Protein AF-A0A8C4JP62-F1 (afdb_monomer_lite)

Secondary structure (DSSP, 8-state):
-HHHHHHHHHHHEEEE-SS-EE--S---STTSSTT---S--HHHHHHH-EEEEEEE-SSEEEEEEES--HHHHHHHHHHHHHTSEEEEEEEEEEEEE-SSS-HHHHHHHHHTSPEE--TTSSPPPPTT-SS--TTTEEEEEEEEE-EE-TTS-TT---HHHHEET-EEEGGG-EEE--TTHHHH-TT---EES-S--EEEE--TT-EEEEEEEEEEEETTT-GGG-SEEEEEEEEEEEEEESS--BHHHHHHHHHHS-TTTEEEEEETTEEEEEE--GGG-----GGGG-HHHHTTEEEEEEEEEEEEEEEESS---HHHHHHHHHH-HHHHSPPTT-TTSTTS---HHHHHHHHHHHHS--

Organism: Dromaius novaehollandiae (NCBI:txid8790)

Radius of gyration: 27.57 Å; chains: 1; bounding box: 60×69×71 Å

Structure (mmCIF, N/CA/C/O backbone):
data_AF-A0A8C4JP62-F1
#
_entry.id   AF-A0A8C4JP62-F1
#
loop_
_atom_site.group_PDB
_atom_site.id
_atom_site.type_symbol
_atom_site.label_atom_id
_atom_site.label_alt_id
_atom_site.label_comp_id
_atom_site.label_asym_id
_atom_site.label_entity_id
_atom_site.label_seq_id
_atom_site.pdbx_PDB_ins_code
_atom_site.Ca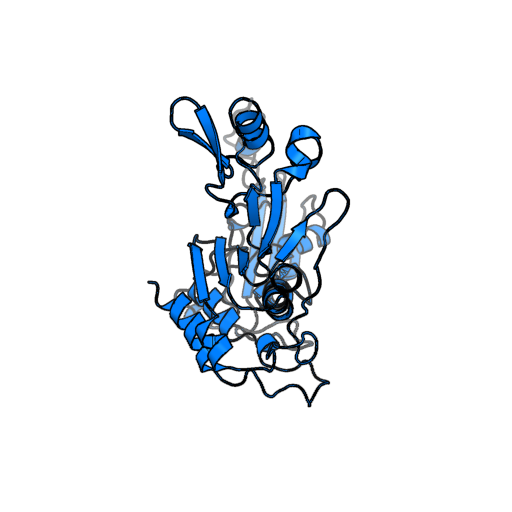rtn_x
_atom_site.Cartn_y
_atom_site.Cartn_z
_atom_site.occupancy
_atom_site.B_iso_or_equiv
_atom_site.auth_seq_id
_atom_site.auth_comp_id
_atom_site.auth_asym_id
_atom_site.auth_atom_id
_atom_site.pdbx_PDB_model_num
ATOM 1 N N . MET A 1 1 ? -21.040 -13.976 38.141 1.00 62.47 1 MET A N 1
ATOM 2 C CA . MET A 1 1 ? -21.410 -12.906 37.183 1.00 62.47 1 MET A CA 1
ATOM 3 C C . MET A 1 1 ? -20.222 -11.996 36.858 1.00 62.47 1 MET A C 1
ATOM 5 O O . MET A 1 1 ? -19.719 -12.074 35.747 1.00 62.47 1 MET A O 1
ATOM 9 N N . ALA A 1 2 ? -19.706 -11.200 37.808 1.00 73.62 2 ALA A N 1
ATOM 10 C CA . ALA A 1 2 ? -18.639 -10.222 37.535 1.00 73.62 2 ALA A CA 1
ATOM 11 C C . ALA A 1 2 ? -17.293 -10.835 37.091 1.00 73.62 2 ALA A C 1
ATOM 13 O O . ALA A 1 2 ? -16.661 -10.316 36.174 1.00 73.62 2 ALA A O 1
ATOM 14 N N . ALA A 1 3 ? -16.878 -11.958 37.692 1.00 79.88 3 ALA A N 1
ATOM 15 C CA . ALA A 1 3 ? -15.648 -12.654 37.299 1.00 79.88 3 ALA A CA 1
ATOM 16 C C . ALA A 1 3 ? -15.710 -13.163 35.847 1.00 79.88 3 ALA A C 1
ATOM 18 O O . ALA A 1 3 ? -14.789 -12.917 35.079 1.00 79.88 3 ALA A O 1
ATOM 19 N N . LYS A 1 4 ? -16.840 -13.766 35.448 1.00 82.75 4 LYS A N 1
ATOM 20 C CA . LYS A 1 4 ? -17.068 -14.258 34.080 1.00 82.75 4 LYS A CA 1
ATOM 21 C C . LYS A 1 4 ? -16.986 -13.131 33.041 1.00 82.75 4 LYS A C 1
ATOM 23 O O . LYS A 1 4 ? -16.268 -13.272 32.061 1.00 82.75 4 LYS A O 1
ATOM 28 N N . ARG A 1 5 ? -17.620 -11.982 33.314 1.00 84.69 5 ARG A N 1
ATOM 29 C CA . ARG A 1 5 ? -17.570 -10.796 32.438 1.00 84.69 5 ARG A CA 1
ATOM 30 C C . ARG A 1 5 ? -16.145 -10.259 32.254 1.00 84.69 5 ARG A C 1
ATOM 32 O O . ARG A 1 5 ? -15.783 -9.829 31.166 1.00 84.69 5 ARG A O 1
ATOM 39 N N . ARG A 1 6 ? -15.325 -10.295 33.311 1.00 87.75 6 ARG A N 1
ATOM 40 C CA . ARG A 1 6 ? -13.908 -9.907 33.233 1.00 87.75 6 ARG A CA 1
ATOM 41 C C . ARG A 1 6 ? -13.102 -10.893 32.383 1.00 87.75 6 ARG A C 1
ATOM 43 O O . ARG A 1 6 ? -12.236 -10.467 31.628 1.00 87.75 6 ARG A O 1
ATOM 50 N N . THR A 1 7 ? -13.391 -12.190 32.492 1.00 89.25 7 THR A N 1
ATOM 51 C CA . THR A 1 7 ? -12.773 -13.225 31.651 1.00 89.25 7 THR A CA 1
ATOM 52 C C . THR A 1 7 ? -13.133 -13.038 30.178 1.00 89.25 7 THR A C 1
ATOM 54 O O . THR A 1 7 ? -12.238 -13.060 29.343 1.00 89.25 7 THR A O 1
ATOM 57 N N . GLU A 1 8 ? -14.404 -12.789 29.858 1.00 89.69 8 GLU A N 1
ATOM 58 C CA . GLU A 1 8 ? -14.861 -12.491 28.489 1.00 89.69 8 GLU A CA 1
ATOM 59 C C . GLU A 1 8 ? -14.162 -11.240 27.927 1.00 89.69 8 GLU A C 1
ATOM 61 O O . GLU A 1 8 ? -13.619 -11.263 26.827 1.00 89.69 8 GLU A O 1
ATOM 66 N N . GLU A 1 9 ? -14.057 -10.163 28.713 1.00 91.75 9 GLU A N 1
ATOM 67 C CA . GLU A 1 9 ? -13.340 -8.952 28.291 1.00 91.75 9 GLU A CA 1
ATOM 68 C C . GLU A 1 9 ? -11.842 -9.202 28.052 1.00 91.75 9 GLU A C 1
ATOM 70 O O . GLU A 1 9 ? -11.276 -8.688 27.090 1.00 91.75 9 GLU A O 1
ATOM 75 N N . MET A 1 10 ? -11.197 -10.022 28.886 1.00 92.44 10 MET A N 1
ATOM 76 C CA . MET A 1 10 ? -9.791 -10.401 28.707 1.00 92.44 10 MET A CA 1
ATOM 77 C C . MET A 1 10 ? -9.548 -11.177 27.402 1.00 92.44 10 MET A C 1
ATOM 79 O O . MET A 1 10 ? -8.475 -11.057 26.799 1.00 92.44 10 MET A O 1
ATOM 83 N N . ARG A 1 11 ? -10.541 -11.958 26.971 1.00 92.69 11 ARG A N 1
ATOM 84 C CA . ARG A 1 11 ? -10.485 -12.816 25.784 1.00 92.69 11 ARG A CA 1
ATOM 85 C C . ARG A 1 11 ? -10.873 -12.111 24.490 1.00 92.69 11 ARG A C 1
ATOM 87 O O . ARG A 1 11 ? -10.251 -12.352 23.463 1.00 92.69 11 ARG A O 1
ATOM 94 N N . ASP A 1 12 ? -11.847 -11.212 24.532 1.00 93.75 12 ASP A N 1
ATOM 95 C CA . ASP A 1 12 ? -12.465 -10.718 23.296 1.00 93.75 12 ASP A CA 1
ATOM 96 C C . ASP A 1 12 ? -12.157 -9.247 23.009 1.00 93.75 12 ASP A C 1
ATOM 98 O O . ASP A 1 12 ? -12.458 -8.746 21.918 1.00 93.75 12 ASP A O 1
ATOM 102 N N . ARG A 1 13 ? -11.602 -8.519 23.989 1.00 96.12 13 ARG A N 1
ATOM 103 C CA . ARG A 1 13 ? -11.389 -7.072 23.903 1.00 96.12 13 ARG A CA 1
ATOM 104 C C . ARG A 1 13 ? -9.961 -6.679 24.246 1.00 96.12 13 ARG A C 1
ATOM 106 O O . ARG A 1 13 ? -9.460 -6.927 25.342 1.00 96.12 13 ARG A O 1
ATOM 113 N N . VAL A 1 14 ? -9.335 -5.964 23.317 1.00 96.62 14 VAL A N 1
ATOM 114 C CA . VAL A 1 14 ? -8.072 -5.260 23.559 1.00 96.62 14 VAL A CA 1
ATOM 115 C C . VAL A 1 14 ? -8.421 -3.870 24.081 1.00 96.62 14 VAL A C 1
ATOM 117 O O . VAL A 1 14 ? -8.999 -3.070 23.352 1.00 96.62 14 VAL A O 1
ATOM 120 N N . VAL A 1 15 ? -8.121 -3.582 25.346 1.00 96.50 15 VAL A N 1
ATOM 121 C CA . VAL A 1 15 ? -8.567 -2.345 26.014 1.00 96.50 15 VAL A CA 1
ATOM 122 C C . VAL A 1 15 ? -7.466 -1.293 25.959 1.00 96.50 15 VAL A C 1
ATOM 124 O O . VAL A 1 15 ? -6.324 -1.566 26.328 1.00 96.50 15 VAL A O 1
ATOM 127 N N . LEU A 1 16 ? -7.811 -0.074 25.551 1.00 96.31 16 LEU A N 1
ATOM 128 C CA . LEU A 1 16 ? -6.885 1.052 25.492 1.00 96.31 16 LEU A CA 1
ATOM 129 C C . LEU A 1 16 ? -7.063 1.916 26.742 1.00 96.31 16 LEU A C 1
ATOM 131 O O . LEU A 1 16 ? -8.127 2.491 26.955 1.00 96.31 16 LEU A O 1
ATOM 135 N N . GLY A 1 17 ? -6.028 1.986 27.578 1.00 93.88 17 GLY A N 1
ATOM 136 C CA . GLY A 1 17 ? -5.948 2.932 28.689 1.00 93.88 17 GLY A CA 1
ATOM 137 C C . GLY A 1 17 ? -5.138 4.179 28.330 1.00 93.88 17 GLY A C 1
ATOM 138 O O . GLY A 1 17 ? -4.573 4.280 27.238 1.00 93.88 17 GLY A O 1
ATOM 139 N N . GLU A 1 18 ? -5.044 5.102 29.288 1.00 94.06 18 GLU A N 1
ATOM 140 C CA . GLU A 1 18 ? -4.261 6.341 29.177 1.00 94.06 18 GLU A CA 1
ATOM 141 C C . GLU A 1 18 ? -2.772 6.039 28.937 1.00 94.06 18 GLU A C 1
ATOM 143 O O . GLU A 1 18 ? -2.204 6.453 27.929 1.00 94.06 18 GLU A O 1
ATOM 148 N N . PHE A 1 19 ? -2.170 5.215 29.799 1.00 94.44 19 PHE A N 1
ATOM 149 C CA . PHE A 1 19 ? -0.727 4.932 29.778 1.00 94.44 19 PHE A CA 1
ATOM 150 C C . PHE A 1 19 ? -0.324 3.706 28.949 1.00 94.44 19 PHE A C 1
ATOM 152 O O . PHE A 1 19 ? 0.859 3.489 28.701 1.00 94.44 19 PHE A O 1
ATOM 159 N N . GLY A 1 20 ? -1.275 2.867 28.533 1.00 94.56 20 GLY A N 1
ATOM 160 C CA . GLY A 1 20 ? -0.941 1.599 27.891 1.00 94.56 20 GLY A CA 1
ATOM 161 C C . GLY A 1 20 ? -2.141 0.803 27.400 1.00 94.56 20 GLY A C 1
ATOM 162 O O . GLY A 1 20 ? -3.294 1.092 27.720 1.00 94.56 20 GLY A O 1
ATOM 163 N N . VAL A 1 21 ? -1.850 -0.223 26.603 1.00 96.69 21 VAL A N 1
ATOM 164 C CA . VAL A 1 21 ? -2.847 -1.147 26.052 1.00 96.69 21 VAL A CA 1
ATOM 165 C C . VAL A 1 21 ? -2.829 -2.439 26.864 1.00 96.69 21 VAL A C 1
ATOM 167 O O . VAL A 1 21 ? -1.767 -2.961 27.192 1.00 96.69 21 VAL A O 1
ATOM 170 N N . ARG A 1 22 ? -4.011 -2.953 27.203 1.00 96.12 22 ARG A N 1
ATOM 171 C CA . ARG A 1 22 ? -4.208 -4.183 27.981 1.00 96.12 22 ARG A CA 1
ATOM 172 C C . ARG A 1 22 ? -4.823 -5.273 27.105 1.00 96.12 22 ARG A C 1
ATOM 174 O O . ARG A 1 22 ? -5.474 -4.973 26.107 1.00 96.12 22 ARG A O 1
ATOM 181 N N . ASN A 1 23 ? -4.652 -6.531 27.515 1.00 94.94 23 ASN A N 1
ATOM 182 C CA . ASN A 1 23 ? -5.183 -7.719 26.829 1.00 94.94 23 ASN A CA 1
ATOM 183 C C . ASN A 1 23 ? -4.682 -7.857 25.379 1.00 94.94 23 ASN A C 1
ATOM 185 O O . ASN A 1 23 ? -5.456 -8.149 24.469 1.00 94.94 23 ASN A O 1
ATOM 189 N N . VAL A 1 24 ? -3.389 -7.611 25.156 1.00 94.31 24 VAL A N 1
ATOM 190 C CA . VAL A 1 24 ? -2.786 -7.605 23.810 1.00 94.31 24 VAL A CA 1
ATOM 191 C C . VAL A 1 24 ? -2.572 -9.002 23.222 1.00 94.31 24 VAL A C 1
ATOM 193 O O . VAL A 1 24 ? -2.500 -9.141 22.006 1.00 94.31 24 VAL A O 1
ATOM 196 N N . HIS A 1 25 ? -2.463 -10.027 24.066 1.00 94.00 25 HIS A N 1
ATOM 197 C CA . HIS A 1 25 ? -2.180 -11.395 23.639 1.00 94.00 25 HIS A CA 1
ATOM 198 C C . HIS A 1 25 ? -3.464 -12.171 23.333 1.00 94.00 25 HIS A C 1
ATOM 200 O O . HIS A 1 25 ? -4.457 -12.035 24.049 1.00 94.00 25 HIS A O 1
ATOM 206 N N . THR A 1 26 ? -3.405 -13.020 22.309 1.00 92.19 26 THR A N 1
ATOM 207 C CA . THR A 1 26 ? -4.378 -14.089 22.048 1.00 92.19 26 THR A CA 1
ATOM 208 C C . THR A 1 26 ? -4.288 -15.125 23.174 1.00 92.19 26 THR A C 1
ATOM 210 O O . THR A 1 26 ? -3.189 -15.532 23.555 1.00 92.19 26 THR A O 1
ATOM 213 N N . THR A 1 27 ? -5.424 -15.508 23.760 1.00 92.69 27 THR A N 1
ATOM 214 C CA . THR A 1 27 ? -5.475 -16.366 24.962 1.00 92.69 27 THR A CA 1
ATOM 215 C C . THR A 1 27 ? -6.485 -17.508 24.867 1.00 92.69 27 THR A C 1
ATOM 217 O O . THR A 1 27 ? -6.544 -18.334 25.773 1.00 92.69 27 THR A O 1
ATOM 220 N N . ASP A 1 28 ? -7.252 -17.594 23.789 1.00 89.25 28 ASP A N 1
ATOM 221 C CA . ASP A 1 28 ? -8.214 -18.647 23.448 1.00 89.25 28 ASP A CA 1
ATOM 222 C C . ASP A 1 28 ? -7.515 -19.927 22.962 1.00 89.25 28 ASP A C 1
ATOM 224 O O . ASP A 1 28 ? -7.758 -20.430 21.872 1.00 89.25 28 ASP A O 1
ATOM 228 N N . PHE A 1 29 ? -6.631 -20.458 23.808 1.00 91.69 29 PHE A N 1
ATOM 229 C CA . PHE A 1 29 ? -5.985 -21.754 23.625 1.00 91.69 29 PHE A CA 1
ATOM 230 C C . PHE A 1 29 ? -6.515 -22.760 24.656 1.00 91.69 29 PHE A C 1
ATOM 232 O O . PHE A 1 29 ? -6.858 -22.369 25.781 1.00 91.69 29 PHE A O 1
ATOM 239 N N . PRO A 1 30 ? -6.555 -24.062 24.315 1.00 92.50 30 PRO A N 1
ATOM 240 C CA . PRO A 1 30 ? -7.107 -25.082 25.196 1.00 92.50 30 PRO A CA 1
ATOM 241 C C . PRO A 1 30 ? -6.336 -25.139 26.519 1.00 92.50 30 PRO A C 1
ATOM 243 O O . PRO A 1 30 ? -5.108 -25.198 26.540 1.00 92.50 30 PRO A O 1
ATOM 246 N N . GLY A 1 31 ? -7.074 -25.130 27.632 1.00 90.38 31 GLY A N 1
ATOM 247 C CA . GLY A 1 31 ? -6.518 -25.182 28.989 1.00 90.38 31 GLY A CA 1
ATOM 248 C C . GLY A 1 31 ? -6.247 -23.824 29.648 1.00 90.38 31 GLY A C 1
ATOM 249 O O . GLY A 1 31 ? -5.964 -23.795 30.843 1.00 90.38 31 GLY A O 1
ATOM 250 N N . ASN A 1 32 ? -6.389 -22.701 28.933 1.00 91.69 32 ASN A N 1
ATOM 251 C CA . ASN A 1 32 ? -6.151 -21.370 29.511 1.00 91.69 32 ASN A CA 1
ATOM 252 C C . ASN A 1 32 ? -7.281 -20.875 30.424 1.00 91.69 32 ASN A C 1
ATOM 254 O O . ASN A 1 32 ? -7.031 -20.097 31.346 1.00 91.69 32 ASN A O 1
ATOM 258 N N . TYR A 1 33 ? -8.523 -21.299 30.173 1.00 91.62 33 TYR A N 1
ATOM 259 C CA . TYR A 1 33 ? -9.688 -20.832 30.919 1.00 91.62 33 TYR A CA 1
ATOM 260 C C . TYR A 1 33 ? -10.556 -21.995 31.415 1.00 91.62 33 TYR A C 1
ATOM 262 O O . TYR A 1 33 ? -10.910 -22.876 30.632 1.00 91.62 33 TYR A O 1
ATOM 270 N N . PRO A 1 34 ? -10.964 -21.998 32.698 1.00 89.38 34 PRO A N 1
ATOM 271 C CA . PRO A 1 34 ? -11.875 -23.009 33.215 1.00 89.38 34 PRO A CA 1
ATOM 272 C C . PRO A 1 34 ? -13.282 -22.814 32.633 1.00 89.38 34 PRO A C 1
ATOM 274 O O . PRO A 1 34 ? -13.807 -21.700 32.617 1.00 89.38 34 PRO A O 1
ATOM 277 N N . GLY A 1 35 ? -13.908 -23.908 32.191 1.00 88.62 35 GLY A N 1
ATOM 278 C CA . GLY A 1 35 ? -15.281 -23.905 31.671 1.00 88.62 35 GLY A CA 1
ATOM 279 C C . GLY A 1 35 ? -15.433 -23.438 30.220 1.00 88.62 35 GLY A C 1
ATOM 280 O O . GLY A 1 35 ? -16.563 -23.248 29.777 1.00 88.62 35 GLY A O 1
ATOM 281 N N . TYR A 1 36 ? -14.328 -23.265 29.491 1.00 90.31 36 TYR A N 1
ATOM 282 C CA . TYR A 1 36 ? -14.336 -23.003 28.055 1.00 90.31 36 TYR A CA 1
ATOM 283 C C . TYR A 1 36 ? -13.632 -24.127 27.304 1.00 90.31 36 TYR A C 1
ATOM 285 O O . TYR A 1 36 ? -12.584 -24.603 27.740 1.00 90.31 36 TYR A O 1
ATOM 293 N N . ASP A 1 37 ? -14.212 -24.519 26.172 1.00 91.44 37 ASP A N 1
ATOM 294 C CA . ASP A 1 37 ? -13.580 -25.424 25.221 1.00 91.44 37 ASP A CA 1
ATOM 295 C C . ASP A 1 37 ? -13.015 -24.610 24.054 1.00 91.44 37 ASP A C 1
ATOM 297 O O . ASP A 1 37 ? -13.750 -24.092 23.210 1.00 91.44 37 ASP A O 1
ATOM 301 N N . ASP A 1 38 ? -11.697 -24.439 24.067 1.00 91.25 38 ASP A N 1
ATOM 302 C CA . ASP A 1 38 ? -10.932 -23.731 23.038 1.00 91.25 38 ASP A CA 1
ATOM 303 C C . ASP A 1 38 ? -10.082 -24.706 22.208 1.00 91.25 38 ASP A C 1
ATOM 305 O O . ASP A 1 38 ? -9.097 -24.316 21.581 1.00 91.25 38 ASP A O 1
ATOM 309 N N . ALA A 1 39 ? -10.438 -25.997 22.211 1.00 92.00 39 ALA A N 1
ATOM 310 C CA . ALA A 1 39 ? -9.891 -26.937 21.247 1.00 92.00 39 ALA A CA 1
ATOM 311 C C . ALA A 1 39 ? -10.282 -26.528 19.817 1.00 92.00 39 ALA A C 1
ATOM 313 O O . ALA A 1 39 ? -11.295 -25.867 19.580 1.00 92.00 39 ALA A O 1
ATOM 314 N N . TRP A 1 40 ? -9.453 -26.919 18.849 1.00 92.00 40 TRP A N 1
ATOM 315 C CA . TRP A 1 40 ? -9.727 -26.624 17.449 1.00 92.00 40 TRP A CA 1
ATOM 316 C C . TRP A 1 40 ? -10.983 -27.359 16.971 1.00 92.00 40 TRP A C 1
ATOM 318 O O . TRP A 1 40 ? -11.032 -28.589 16.997 1.00 92.00 40 TRP A O 1
ATOM 328 N N . ASP A 1 41 ? -11.947 -26.595 16.464 1.00 91.62 41 ASP A N 1
ATOM 329 C CA . ASP A 1 41 ? -13.158 -27.098 15.826 1.00 91.62 41 ASP A CA 1
ATOM 330 C C . ASP A 1 41 ? -13.385 -26.363 14.499 1.00 91.62 41 ASP A C 1
ATOM 332 O O . ASP A 1 41 ? -13.575 -25.144 14.453 1.00 91.62 41 ASP A O 1
ATOM 336 N N . GLN A 1 42 ? -13.363 -27.131 13.409 1.00 88.62 42 GLN A N 1
ATOM 337 C CA . GLN A 1 42 ? -13.539 -26.626 12.051 1.00 88.62 42 GLN A CA 1
ATOM 338 C C . GLN A 1 42 ? -14.946 -26.058 11.825 1.00 88.62 42 GLN A C 1
ATOM 340 O O . GLN A 1 42 ? -15.080 -25.042 11.146 1.00 88.62 42 GLN A O 1
ATOM 345 N N . LEU A 1 43 ? -15.988 -26.688 12.376 1.00 91.88 43 LEU A N 1
ATOM 346 C CA . LEU A 1 43 ? -17.373 -26.265 12.147 1.00 91.88 43 LEU A CA 1
ATOM 347 C C . LEU A 1 43 ? -17.629 -24.914 12.814 1.00 91.88 43 LEU A C 1
ATOM 349 O O . LEU A 1 43 ? -18.097 -23.983 12.162 1.00 91.88 43 LEU A O 1
ATOM 353 N N . ARG A 1 44 ? -17.198 -24.770 14.073 1.00 88.38 44 ARG A N 1
ATOM 354 C CA . ARG A 1 44 ? -17.235 -23.495 14.806 1.00 88.38 44 ARG A CA 1
ATOM 355 C C . ARG A 1 44 ? -16.501 -22.380 14.059 1.00 88.38 44 ARG A C 1
ATOM 357 O O . ARG A 1 44 ? -16.963 -21.239 14.048 1.00 88.38 44 ARG A O 1
ATOM 364 N N . PHE A 1 45 ? -15.358 -22.687 13.446 1.00 88.94 45 PHE A N 1
ATOM 365 C CA . PHE A 1 45 ? -14.616 -21.713 12.648 1.00 88.94 45 PHE A CA 1
ATOM 366 C C . PHE A 1 45 ? -15.366 -21.319 11.367 1.00 88.94 45 PHE A C 1
ATOM 368 O O . PHE A 1 45 ? -15.471 -20.133 11.064 1.00 88.94 45 PHE A O 1
ATOM 375 N N . GLU A 1 46 ? -15.923 -22.284 10.633 1.00 86.38 46 GLU A N 1
ATOM 376 C CA . GLU A 1 46 ? -16.683 -22.019 9.405 1.00 86.38 46 GLU A CA 1
ATOM 377 C C . GLU A 1 46 ? -17.966 -21.220 9.650 1.00 86.38 46 GLU A C 1
ATOM 379 O O . GLU A 1 46 ? -18.308 -20.366 8.834 1.00 86.38 46 GLU A O 1
ATOM 384 N N . GLU A 1 47 ? -18.650 -21.460 10.770 1.00 90.88 47 GLU A N 1
ATOM 385 C CA . GLU A 1 47 ? -19.840 -20.704 11.174 1.00 90.88 47 GLU A CA 1
ATOM 386 C C . GLU A 1 47 ? -19.502 -19.278 11.634 1.00 90.88 47 GLU A C 1
ATOM 388 O O . GLU A 1 47 ? -20.259 -18.341 11.373 1.00 90.88 47 GLU A O 1
ATOM 393 N N . GLY A 1 48 ? -18.367 -19.101 12.318 1.00 87.62 48 GLY A N 1
ATOM 394 C CA . GLY A 1 48 ? -17.931 -17.806 12.843 1.00 87.62 48 GLY A CA 1
ATOM 395 C C . GLY A 1 48 ? -17.231 -16.909 11.820 1.00 87.62 48 GLY A C 1
ATOM 396 O O . GLY A 1 48 ? -17.198 -15.689 12.004 1.00 87.62 48 GLY A O 1
ATOM 397 N N . PHE A 1 49 ? -16.662 -17.486 10.759 1.00 91.44 49 PHE A N 1
ATOM 398 C CA . PHE A 1 49 ? -15.906 -16.729 9.772 1.00 91.44 49 PHE A CA 1
ATOM 399 C C . PHE A 1 49 ? -16.803 -16.056 8.737 1.00 91.44 49 PHE A C 1
ATOM 401 O O . PHE A 1 49 ? -17.571 -16.702 8.020 1.00 91.44 49 PHE A O 1
ATOM 408 N N . ARG A 1 50 ? -16.627 -14.744 8.576 1.00 88.75 50 ARG A N 1
ATOM 409 C CA . ARG A 1 50 ? -17.248 -13.989 7.487 1.00 88.75 50 ARG A CA 1
ATOM 410 C C . ARG A 1 50 ? -16.325 -12.904 6.956 1.00 88.75 50 ARG A C 1
ATOM 412 O O . ARG A 1 50 ? -15.454 -12.405 7.670 1.00 88.75 50 ARG A O 1
ATOM 419 N N . VAL A 1 51 ? -16.558 -12.552 5.697 1.00 88.75 51 VAL A N 1
ATOM 420 C CA . VAL A 1 51 ? -15.867 -11.473 4.998 1.00 88.75 51 VAL A CA 1
ATOM 421 C C . VAL A 1 51 ? -16.913 -10.526 4.440 1.00 88.75 51 VAL A C 1
ATOM 423 O O . VAL A 1 51 ? -17.781 -10.971 3.689 1.00 88.75 51 VAL A O 1
ATOM 426 N N . ASP A 1 52 ? -16.807 -9.252 4.803 1.00 87.50 52 ASP A N 1
ATOM 427 C CA . ASP A 1 52 ? -17.738 -8.206 4.386 1.00 87.50 52 ASP A CA 1
ATOM 428 C C . ASP A 1 52 ? -16.948 -7.150 3.590 1.00 87.50 52 ASP A C 1
ATOM 430 O O . ASP A 1 52 ? -16.091 -6.463 4.145 1.00 87.50 52 ASP A O 1
ATOM 434 N N . VAL A 1 53 ? -17.176 -7.040 2.276 1.00 87.62 53 VAL A N 1
ATOM 435 C CA . VAL A 1 53 ? -16.515 -6.022 1.437 1.00 87.62 53 VAL A CA 1
ATOM 436 C C . VAL A 1 53 ? -17.234 -4.690 1.630 1.00 87.62 53 VAL A C 1
ATOM 438 O O . VAL A 1 53 ? -18.450 -4.610 1.467 1.00 87.62 53 VAL A O 1
ATOM 441 N N . VAL A 1 54 ? -16.489 -3.653 2.014 1.00 90.00 54 VAL A N 1
ATOM 442 C CA . VAL A 1 54 ? -17.041 -2.327 2.335 1.00 90.00 54 VAL A CA 1
ATOM 443 C C . VAL A 1 54 ? -16.827 -1.352 1.187 1.00 90.00 54 VAL A C 1
ATOM 445 O O . VAL A 1 54 ? -17.713 -0.552 0.893 1.00 90.00 54 VAL A O 1
ATOM 448 N N . ARG A 1 55 ? -15.656 -1.404 0.548 1.00 86.94 55 ARG A N 1
ATOM 449 C CA . ARG A 1 55 ? -15.297 -0.512 -0.554 1.00 86.94 55 ARG A CA 1
ATOM 450 C C . ARG A 1 55 ? -14.399 -1.232 -1.546 1.00 86.94 55 ARG A C 1
ATOM 452 O O . ARG A 1 55 ? -13.405 -1.831 -1.141 1.00 86.94 55 ARG A O 1
ATOM 459 N N . GLU A 1 56 ? -14.747 -1.128 -2.818 1.00 84.62 56 GLU A N 1
ATOM 460 C CA . GLU A 1 56 ? -13.977 -1.655 -3.938 1.00 84.62 56 GLU A CA 1
ATOM 461 C C . GLU A 1 56 ? -13.884 -0.566 -5.008 1.00 84.62 56 GLU A C 1
ATOM 463 O O . GLU A 1 56 ? -14.894 -0.091 -5.524 1.00 84.62 56 GLU A O 1
ATOM 468 N N . GLU A 1 57 ? -12.658 -0.134 -5.265 1.00 85.19 57 GLU A N 1
ATOM 469 C CA . GLU A 1 57 ? -12.253 0.820 -6.294 1.00 85.19 57 GLU A CA 1
ATOM 470 C C . GLU A 1 57 ? -11.113 0.169 -7.107 1.00 85.19 57 GLU A C 1
ATOM 472 O O . GLU A 1 57 ? -10.584 -0.873 -6.711 1.00 85.19 57 GLU A O 1
ATOM 477 N N . ASP A 1 58 ? -10.710 0.764 -8.233 1.00 77.75 58 ASP A N 1
ATOM 478 C CA . ASP A 1 58 ? -9.735 0.154 -9.159 1.00 77.75 58 ASP A CA 1
ATOM 479 C C . ASP A 1 58 ? -8.373 -0.176 -8.511 1.00 77.75 58 ASP A C 1
ATOM 481 O O . ASP A 1 58 ? -7.717 -1.157 -8.878 1.00 77.75 58 ASP A O 1
ATOM 485 N N . ASP A 1 59 ? -7.933 0.646 -7.558 1.00 82.38 59 ASP A N 1
ATOM 486 C CA . ASP A 1 59 ? -6.651 0.545 -6.858 1.00 82.38 59 ASP A CA 1
ATOM 487 C C . ASP A 1 59 ? -6.796 0.358 -5.338 1.00 82.38 59 ASP A C 1
ATOM 489 O O . ASP A 1 59 ? -5.798 0.109 -4.657 1.00 82.38 59 ASP A O 1
ATOM 493 N N . VAL A 1 60 ? -8.014 0.423 -4.787 1.00 86.31 60 VAL A N 1
ATOM 494 C CA . VAL A 1 60 ? -8.258 0.327 -3.341 1.00 86.31 60 VAL A CA 1
ATOM 495 C C . VAL A 1 60 ? -9.325 -0.708 -3.005 1.00 86.31 60 VAL A C 1
ATOM 497 O O . VAL A 1 60 ? -10.438 -0.678 -3.518 1.00 86.31 60 VAL A O 1
ATOM 500 N N . LEU A 1 61 ? -9.010 -1.577 -2.044 1.00 86.50 61 LEU A N 1
ATOM 501 C CA . LEU A 1 61 ? -9.935 -2.566 -1.500 1.00 86.50 61 LEU A CA 1
ATOM 502 C C . LEU A 1 61 ? -9.982 -2.474 0.029 1.00 86.50 61 LEU A C 1
ATOM 504 O O . LEU A 1 61 ? -8.974 -2.669 0.716 1.00 86.50 61 LEU A O 1
ATOM 508 N N . GLU A 1 62 ? -11.172 -2.219 0.568 1.00 89.00 62 GLU A N 1
ATOM 509 C CA . GLU A 1 62 ? -11.458 -2.245 2.001 1.00 89.00 62 GLU A CA 1
ATOM 510 C C . GLU A 1 62 ? -12.496 -3.324 2.317 1.00 89.00 62 GLU A C 1
ATOM 512 O O . GLU A 1 62 ? -13.620 -3.306 1.811 1.00 89.00 62 GLU A O 1
ATOM 517 N N . PHE A 1 63 ? -12.129 -4.253 3.194 1.00 90.94 63 PHE A N 1
ATOM 518 C CA . PHE A 1 63 ? -12.994 -5.355 3.599 1.00 90.94 63 PHE A CA 1
ATOM 519 C C . PHE A 1 63 ? -12.750 -5.747 5.051 1.00 90.94 63 PHE A C 1
ATOM 521 O O . PHE A 1 63 ? -11.657 -5.567 5.594 1.00 90.94 63 PHE A O 1
ATOM 528 N N . ASP A 1 64 ? -13.768 -6.326 5.668 1.00 93.06 64 ASP A N 1
ATOM 529 C CA . ASP A 1 64 ? -13.717 -6.819 7.031 1.00 93.06 64 ASP A CA 1
ATOM 530 C C . ASP A 1 64 ? -13.503 -8.329 7.042 1.00 93.06 64 ASP A C 1
ATOM 532 O O . ASP A 1 64 ? -14.139 -9.064 6.291 1.00 93.06 64 ASP A O 1
ATOM 536 N N . MET A 1 65 ? -12.627 -8.802 7.924 1.00 91.81 65 MET A N 1
ATOM 537 C CA . MET A 1 65 ? -12.444 -10.216 8.235 1.00 91.81 65 MET A CA 1
ATOM 538 C C . MET A 1 65 ? -12.844 -10.459 9.684 1.00 91.81 65 MET A C 1
ATOM 540 O O . MET A 1 65 ? -12.174 -9.993 10.612 1.00 91.81 65 MET A O 1
ATOM 544 N N . VAL A 1 66 ? -13.923 -11.211 9.881 1.00 94.56 66 VAL A N 1
ATOM 545 C CA . VAL A 1 66 ? -14.443 -11.553 11.208 1.00 94.56 66 VAL A CA 1
ATOM 546 C C . VAL A 1 66 ? -14.221 -13.037 11.478 1.00 94.56 66 VAL A C 1
ATOM 548 O O . VAL A 1 66 ? -14.415 -13.860 10.590 1.00 94.56 66 VAL A O 1
ATOM 551 N N . GLY A 1 67 ? -13.821 -13.381 12.703 1.00 90.81 67 GLY A N 1
ATOM 552 C CA . GLY A 1 67 ? -13.659 -14.770 13.150 1.00 90.81 67 GLY A CA 1
ATOM 553 C C . GLY A 1 67 ? -12.283 -15.382 12.878 1.00 90.81 67 GLY A C 1
ATOM 554 O O . GLY A 1 67 ? -12.130 -16.594 12.978 1.00 90.81 67 GLY A O 1
ATOM 555 N N . ILE A 1 68 ? -11.280 -14.567 12.543 1.00 90.88 68 ILE A N 1
ATOM 556 C CA . ILE A 1 68 ? -9.897 -15.009 12.316 1.00 90.88 68 ILE A CA 1
ATOM 557 C C . ILE A 1 68 ? -8.971 -14.554 13.454 1.00 90.88 68 ILE A C 1
ATOM 559 O O . ILE A 1 68 ? -9.287 -13.593 14.150 1.00 90.88 68 ILE A O 1
ATOM 563 N N . ASP A 1 69 ? -7.834 -15.229 13.643 1.00 91.56 69 ASP A N 1
ATOM 564 C CA . ASP A 1 69 ? -6.781 -14.798 14.574 1.00 91.56 69 ASP A CA 1
ATOM 565 C C . ASP A 1 69 ? -5.747 -13.870 13.901 1.00 91.56 69 ASP A C 1
ATOM 567 O O . ASP A 1 69 ? -5.532 -13.892 12.680 1.00 91.56 69 ASP A O 1
ATOM 571 N N . ALA A 1 70 ? -5.050 -13.086 14.727 1.00 91.12 70 ALA A N 1
ATOM 572 C CA . ALA A 1 70 ? -4.019 -12.141 14.316 1.00 91.12 70 ALA A CA 1
ATOM 573 C C . ALA A 1 70 ? -2.877 -12.809 13.543 1.00 91.12 70 ALA A C 1
ATOM 575 O O . ALA A 1 70 ? -2.318 -12.189 12.635 1.00 91.12 70 ALA A O 1
ATOM 576 N N . ALA A 1 71 ? -2.522 -14.055 13.874 1.00 90.19 71 ALA A N 1
ATOM 577 C CA . ALA A 1 71 ? -1.451 -14.778 13.202 1.00 90.19 71 ALA A CA 1
ATOM 578 C C . ALA A 1 71 ? -1.745 -14.968 11.707 1.00 90.19 71 ALA A C 1
ATOM 580 O O . ALA A 1 71 ? -0.868 -14.728 10.874 1.00 90.19 71 ALA A O 1
ATOM 581 N N . ILE A 1 72 ? -2.984 -15.335 11.363 1.00 88.75 72 ILE A N 1
ATOM 582 C CA . ILE A 1 72 ? -3.383 -15.593 9.975 1.00 88.75 72 ILE A CA 1
ATOM 583 C C . ILE A 1 72 ? -3.617 -14.272 9.231 1.00 88.75 72 ILE A C 1
ATOM 585 O O . ILE A 1 72 ? -3.105 -14.098 8.124 1.00 88.75 72 ILE A O 1
ATOM 589 N N . ALA A 1 73 ? -4.287 -13.295 9.854 1.00 89.62 73 ALA A N 1
ATOM 590 C CA . ALA A 1 73 ? -4.450 -11.960 9.268 1.00 89.62 73 ALA A CA 1
ATOM 591 C C . ALA A 1 73 ? -3.090 -11.302 8.945 1.00 89.62 73 ALA A C 1
ATOM 593 O O . ALA A 1 73 ? -2.885 -10.744 7.864 1.00 89.62 73 ALA A O 1
ATOM 594 N N . ASN A 1 74 ? -2.108 -11.431 9.845 1.00 91.44 74 ASN A N 1
ATOM 595 C CA . ASN A 1 74 ? -0.753 -10.933 9.616 1.00 91.44 74 ASN A CA 1
ATOM 596 C C . ASN A 1 74 ? 0.017 -11.747 8.569 1.00 91.44 74 ASN A C 1
ATOM 598 O O . ASN A 1 74 ? 0.836 -11.172 7.852 1.00 91.44 74 ASN A O 1
ATOM 602 N N . ALA A 1 75 ? -0.233 -13.054 8.448 1.00 88.44 75 ALA A N 1
ATOM 603 C CA . ALA A 1 75 ? 0.341 -13.858 7.372 1.00 88.44 75 ALA A CA 1
ATOM 604 C C . ALA A 1 75 ? -0.113 -13.334 6.002 1.00 88.44 75 ALA A C 1
ATOM 606 O O . ALA A 1 75 ? 0.741 -13.030 5.171 1.00 88.44 75 ALA A O 1
ATOM 607 N N . PHE A 1 76 ? -1.416 -13.104 5.800 1.00 86.69 76 PHE A N 1
ATOM 608 C CA . PHE A 1 76 ? -1.927 -12.514 4.555 1.00 86.69 76 PHE A CA 1
ATOM 609 C C . PHE A 1 76 ? -1.286 -11.161 4.250 1.00 86.69 76 PHE A C 1
ATOM 611 O O . PHE A 1 76 ? -0.787 -10.948 3.146 1.00 86.69 76 PHE A O 1
ATOM 618 N N . ARG A 1 77 ? -1.209 -10.273 5.248 1.00 89.88 77 ARG A N 1
ATOM 619 C CA . ARG A 1 77 ? -0.557 -8.966 5.096 1.00 89.88 77 ARG A CA 1
ATOM 620 C C . ARG A 1 77 ? 0.898 -9.095 4.630 1.00 89.88 77 ARG A C 1
ATOM 622 O O . ARG A 1 77 ? 1.333 -8.357 3.753 1.00 89.88 77 ARG A O 1
ATOM 629 N N . ARG A 1 78 ? 1.666 -10.022 5.211 1.00 89.9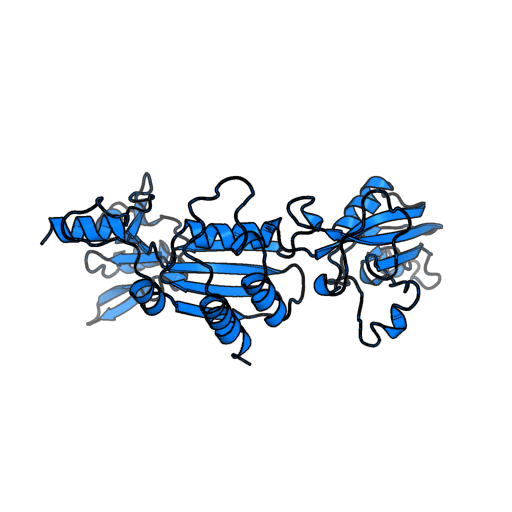4 78 ARG A N 1
ATOM 630 C CA . ARG A 1 78 ? 3.080 -10.242 4.854 1.00 89.94 78 ARG A CA 1
ATOM 631 C C . ARG A 1 78 ? 3.241 -10.814 3.450 1.00 89.94 78 ARG A C 1
ATOM 633 O O . ARG A 1 78 ? 4.156 -10.409 2.743 1.00 89.94 78 ARG A O 1
ATOM 640 N N . ILE A 1 79 ? 2.358 -11.726 3.061 1.00 86.50 79 ILE A N 1
ATOM 641 C CA . ILE A 1 79 ? 2.383 -12.366 1.744 1.00 86.50 79 ILE A CA 1
ATOM 642 C C . ILE A 1 79 ? 2.116 -11.336 0.650 1.00 86.50 79 ILE A C 1
ATOM 644 O O . ILE A 1 79 ? 2.873 -11.277 -0.316 1.00 86.50 79 ILE A O 1
ATOM 648 N N . LEU A 1 80 ? 1.114 -10.473 0.843 1.00 85.25 80 LEU A N 1
ATOM 649 C CA . LEU A 1 80 ? 0.807 -9.384 -0.089 1.00 85.25 80 LEU A CA 1
ATOM 650 C C . LEU A 1 80 ? 1.982 -8.418 -0.275 1.00 85.25 80 LEU A C 1
ATOM 652 O O . LEU A 1 80 ? 2.221 -7.969 -1.389 1.00 85.25 80 LEU A O 1
ATOM 656 N N . LEU A 1 81 ? 2.730 -8.127 0.793 1.00 88.25 81 LEU A N 1
ATOM 657 C CA . LEU A 1 81 ? 3.875 -7.213 0.736 1.00 88.25 81 LEU A CA 1
ATOM 658 C C . LEU A 1 81 ? 5.131 -7.832 0.109 1.00 88.25 81 LEU A C 1
ATOM 660 O O . LEU A 1 81 ? 5.937 -7.108 -0.466 1.00 88.25 81 LEU A O 1
ATOM 664 N N . ALA A 1 82 ? 5.355 -9.139 0.273 1.00 87.94 82 ALA A N 1
ATOM 665 C CA . ALA A 1 82 ? 6.681 -9.717 0.041 1.00 87.94 82 ALA A CA 1
ATOM 666 C C . ALA A 1 82 ? 6.719 -10.925 -0.903 1.00 87.94 82 ALA A C 1
ATOM 668 O O . ALA A 1 82 ? 7.767 -11.207 -1.474 1.00 87.94 82 ALA A O 1
ATOM 669 N N . GLU A 1 83 ? 5.633 -11.674 -1.060 1.00 86.88 83 GLU A N 1
ATOM 670 C CA . GLU A 1 83 ? 5.685 -12.985 -1.729 1.00 86.88 83 GLU A CA 1
ATOM 671 C C . GLU A 1 83 ? 4.793 -13.078 -2.962 1.00 86.88 83 GLU A C 1
ATOM 673 O O . GLU A 1 83 ? 4.939 -14.009 -3.753 1.00 86.88 83 GLU A O 1
ATOM 678 N N . VAL A 1 84 ? 3.902 -12.108 -3.156 1.00 85.81 84 VAL A N 1
ATOM 679 C CA . VAL A 1 84 ? 3.172 -11.965 -4.411 1.00 85.81 84 VAL A CA 1
ATOM 680 C C . VAL A 1 84 ? 4.129 -11.444 -5.492 1.00 85.81 84 VAL A C 1
ATOM 682 O O . VAL A 1 84 ? 4.737 -10.391 -5.291 1.00 85.81 84 VAL A O 1
ATOM 685 N N . PRO A 1 85 ? 4.292 -12.168 -6.616 1.00 89.88 85 PRO A N 1
ATOM 686 C CA . PRO A 1 85 ? 5.201 -11.752 -7.669 1.00 89.88 85 PRO A CA 1
ATOM 687 C C . PRO A 1 85 ? 4.598 -10.677 -8.571 1.00 89.88 85 PRO A C 1
ATOM 689 O O . PRO A 1 85 ? 3.394 -10.679 -8.821 1.00 89.88 85 PRO A O 1
ATOM 692 N N . THR A 1 86 ? 5.453 -9.817 -9.120 1.00 91.25 86 THR A N 1
ATOM 693 C CA . THR A 1 86 ? 5.105 -8.795 -10.121 1.00 91.25 86 THR A CA 1
ATOM 694 C C . THR A 1 86 ? 6.196 -8.677 -11.187 1.00 91.25 86 THR A C 1
ATOM 696 O O . THR A 1 86 ? 7.282 -9.242 -11.036 1.00 91.25 86 THR A O 1
ATOM 699 N N . MET A 1 87 ? 5.894 -7.960 -12.274 1.00 93.06 87 MET A N 1
ATOM 700 C CA . MET A 1 87 ? 6.858 -7.613 -13.319 1.00 93.06 87 MET A CA 1
ATOM 701 C C . MET A 1 87 ? 7.452 -6.229 -13.038 1.00 93.06 87 MET A C 1
ATOM 703 O O . MET A 1 87 ? 6.707 -5.259 -12.895 1.00 93.06 87 MET A O 1
ATOM 707 N N . ALA A 1 88 ? 8.779 -6.123 -12.997 1.00 95.50 88 ALA A N 1
ATOM 708 C CA . ALA A 1 88 ? 9.473 -4.841 -12.857 1.00 95.50 88 ALA A CA 1
ATOM 709 C C . ALA A 1 88 ? 10.803 -4.837 -13.621 1.00 95.50 88 ALA A C 1
ATOM 711 O O . ALA A 1 88 ? 11.372 -5.894 -13.900 1.00 95.50 88 ALA A O 1
ATOM 712 N N . VAL A 1 89 ? 11.312 -3.643 -13.942 1.00 96.94 89 VAL A N 1
ATOM 713 C CA . VAL A 1 89 ? 12.600 -3.466 -14.630 1.00 96.94 89 VAL A CA 1
ATOM 714 C C . VAL A 1 89 ? 13.748 -3.920 -13.723 1.00 96.94 89 VAL A C 1
ATOM 716 O O . VAL A 1 89 ? 13.868 -3.486 -12.571 1.00 96.94 89 VAL A O 1
ATOM 719 N N . GLU A 1 90 ? 14.625 -4.779 -14.239 1.00 94.88 90 GLU A N 1
ATOM 720 C CA . GLU A 1 90 ? 15.830 -5.229 -13.534 1.00 94.88 90 GLU A CA 1
ATOM 721 C C . GLU A 1 90 ? 17.123 -4.812 -14.221 1.00 94.88 90 GLU A C 1
ATOM 723 O O . GLU A 1 90 ? 18.034 -4.331 -13.546 1.00 94.88 90 GLU A O 1
ATOM 728 N N . LYS A 1 91 ? 17.201 -4.951 -15.545 1.00 94.75 91 LYS A N 1
ATOM 729 C CA . LYS A 1 91 ? 18.372 -4.527 -16.316 1.00 94.75 91 LYS A CA 1
ATOM 730 C C . LYS A 1 91 ? 18.022 -3.318 -17.166 1.00 94.75 91 LYS A C 1
ATOM 732 O O . LYS A 1 91 ? 16.961 -3.276 -17.783 1.00 94.75 91 LYS A O 1
ATOM 737 N N . VAL A 1 92 ? 18.933 -2.351 -17.188 1.00 97.12 92 VAL A N 1
ATOM 738 C CA . VAL A 1 92 ? 18.852 -1.156 -18.028 1.00 97.12 92 VAL A CA 1
ATOM 739 C C . VAL A 1 92 ? 20.149 -1.065 -18.819 1.00 97.12 92 VAL A C 1
ATOM 741 O O . VAL A 1 92 ? 21.217 -0.891 -18.239 1.00 97.12 92 VAL A O 1
ATOM 744 N N . PHE A 1 93 ? 20.056 -1.208 -20.134 1.00 96.75 93 PHE A N 1
ATOM 745 C CA . PHE A 1 93 ? 21.156 -1.019 -21.067 1.00 96.75 93 PHE A CA 1
ATOM 746 C C . PHE A 1 93 ? 21.120 0.422 -21.561 1.00 96.75 93 PHE A C 1
ATOM 748 O O . PHE A 1 93 ? 20.137 0.860 -22.161 1.00 96.75 93 PHE A O 1
ATOM 755 N N . VAL A 1 94 ? 22.180 1.171 -21.279 1.00 97.56 94 VAL A N 1
ATOM 756 C CA . VAL A 1 94 ? 22.301 2.578 -21.665 1.00 97.56 94 VAL A CA 1
ATOM 757 C C . VAL A 1 94 ? 23.121 2.658 -22.946 1.00 97.56 94 VAL A C 1
ATOM 759 O O . VAL A 1 94 ? 24.281 2.257 -22.957 1.00 97.56 94 VAL A O 1
ATOM 762 N N . TYR A 1 95 ? 22.524 3.168 -24.026 1.00 96.94 95 TYR A N 1
ATOM 763 C CA . TYR A 1 95 ? 23.244 3.418 -25.278 1.00 96.94 95 TYR A CA 1
ATOM 764 C C . TYR A 1 95 ? 23.854 4.814 -25.291 1.00 96.94 95 TYR A C 1
ATOM 766 O O . TYR A 1 95 ? 25.026 4.982 -25.617 1.00 96.94 95 TYR A O 1
ATOM 774 N N . ASN A 1 96 ? 23.050 5.818 -24.938 1.00 96.19 96 ASN A N 1
ATOM 775 C CA . ASN A 1 96 ? 23.517 7.185 -24.783 1.00 96.19 96 ASN A CA 1
ATOM 776 C C . ASN A 1 96 ? 22.663 7.920 -23.747 1.00 96.19 96 ASN A C 1
ATOM 778 O O . ASN A 1 96 ? 21.454 8.070 -23.927 1.00 96.19 96 ASN A O 1
ATOM 782 N N . ASN A 1 97 ? 23.290 8.400 -22.676 1.00 97.25 97 ASN A N 1
ATOM 783 C CA . ASN A 1 97 ? 22.672 9.302 -21.712 1.00 97.25 97 ASN A CA 1
ATOM 784 C C . ASN A 1 97 ? 23.544 10.551 -21.580 1.00 97.25 97 ASN A C 1
ATOM 786 O O . ASN A 1 97 ? 24.603 10.529 -20.961 1.00 97.25 97 ASN A O 1
ATOM 790 N N . THR A 1 98 ? 23.083 11.661 -22.151 1.00 97.06 98 THR A N 1
ATOM 791 C CA . THR A 1 98 ? 23.742 12.970 -22.010 1.00 97.06 98 THR A CA 1
ATOM 792 C C . THR A 1 98 ? 22.950 13.901 -21.088 1.00 97.06 98 THR A C 1
ATOM 794 O O . THR A 1 98 ? 23.094 15.128 -21.156 1.00 97.06 98 THR A O 1
ATOM 797 N N . SER A 1 99 ? 22.025 13.348 -20.300 1.00 96.19 99 SER A N 1
ATOM 798 C CA . SER A 1 99 ? 21.243 14.108 -19.330 1.00 96.19 99 SER A CA 1
ATOM 799 C C . SER A 1 99 ? 22.074 14.447 -18.088 1.00 96.19 99 SER A C 1
ATOM 801 O O . SER A 1 99 ? 23.209 14.013 -17.926 1.00 96.19 99 SER A O 1
ATOM 803 N N . ILE A 1 100 ? 21.504 15.261 -17.198 1.00 96.25 100 ILE A N 1
ATOM 804 C CA . ILE A 1 100 ? 22.132 15.590 -15.907 1.00 96.25 100 ILE A CA 1
ATOM 805 C C . ILE A 1 100 ? 21.977 14.430 -14.905 1.00 96.25 100 ILE A C 1
ATOM 807 O O . ILE A 1 100 ? 22.735 14.336 -13.943 1.00 96.25 100 ILE A O 1
ATOM 811 N N . VAL A 1 101 ? 20.983 13.559 -15.111 1.00 97.00 101 VAL A N 1
ATOM 812 C CA . VAL A 1 101 ? 20.716 12.424 -14.224 1.00 97.00 101 VAL A CA 1
ATOM 813 C C . VAL A 1 101 ? 21.737 11.331 -14.518 1.00 97.00 101 VAL A C 1
ATOM 815 O O . VAL A 1 101 ? 21.841 10.877 -15.656 1.00 97.00 101 VAL A O 1
ATOM 818 N N . GLN A 1 102 ? 22.467 10.907 -13.486 1.00 97.56 102 GLN A N 1
ATOM 819 C CA . GLN A 1 102 ? 23.450 9.830 -13.588 1.00 97.56 102 GLN A CA 1
ATOM 820 C C . GLN A 1 102 ? 22.781 8.502 -13.955 1.00 97.56 102 GLN A C 1
ATOM 822 O O . GLN A 1 102 ? 21.634 8.256 -13.570 1.00 97.56 102 GLN A O 1
ATOM 827 N N . ASP A 1 103 ? 23.513 7.636 -14.651 1.00 97.56 103 ASP A N 1
ATOM 828 C CA . ASP A 1 103 ? 23.003 6.371 -15.186 1.00 97.56 103 ASP A CA 1
ATOM 829 C C . ASP A 1 103 ? 22.439 5.460 -14.091 1.00 97.56 103 ASP A C 1
ATOM 831 O O . ASP A 1 103 ? 21.356 4.897 -14.247 1.00 97.56 103 ASP A O 1
ATOM 835 N N . GLU A 1 104 ? 23.108 5.372 -12.940 1.00 96.88 104 GLU A N 1
ATOM 836 C CA . GLU A 1 104 ? 22.676 4.534 -11.820 1.00 96.88 104 GLU A CA 1
ATOM 837 C C . GLU A 1 104 ? 21.371 5.050 -11.207 1.00 96.88 104 GLU A C 1
ATOM 839 O O . GLU A 1 104 ? 20.476 4.275 -10.860 1.00 96.88 104 GLU A O 1
ATOM 844 N N . ILE A 1 105 ? 21.237 6.375 -11.106 1.00 97.75 105 ILE A N 1
ATOM 845 C CA . ILE A 1 105 ? 20.034 7.024 -10.581 1.00 97.75 105 ILE A CA 1
ATOM 846 C C . ILE A 1 105 ? 18.882 6.880 -11.575 1.00 97.75 105 ILE A C 1
ATOM 848 O O . ILE A 1 105 ? 17.750 6.610 -11.167 1.00 97.75 105 ILE A O 1
ATOM 852 N N . LEU A 1 106 ? 19.157 7.020 -12.874 1.00 97.25 106 LEU A N 1
ATOM 853 C CA . LEU A 1 106 ? 18.177 6.802 -13.931 1.00 97.25 106 LEU A CA 1
ATOM 854 C C . LEU A 1 106 ? 17.673 5.354 -13.906 1.00 97.25 106 LEU A C 1
ATOM 856 O O . LEU A 1 106 ? 16.463 5.136 -13.850 1.00 97.25 106 LEU A O 1
ATOM 860 N N . ALA A 1 107 ? 18.580 4.376 -13.858 1.00 97.62 107 ALA A N 1
ATOM 861 C CA . ALA A 1 107 ? 18.239 2.959 -13.791 1.00 97.62 107 ALA A CA 1
ATOM 862 C C . ALA A 1 107 ? 17.426 2.620 -12.534 1.00 97.62 107 ALA A C 1
ATOM 864 O O . ALA A 1 107 ? 16.410 1.929 -12.623 1.00 97.62 107 ALA A O 1
ATOM 865 N N . HIS A 1 108 ? 17.804 3.164 -11.373 1.00 97.75 108 HIS A N 1
ATOM 866 C CA . HIS A 1 108 ? 17.048 2.983 -10.135 1.00 97.75 108 HIS A CA 1
ATOM 867 C C . HIS A 1 108 ? 15.621 3.546 -10.244 1.00 97.75 108 HIS A C 1
ATOM 869 O O . HIS A 1 108 ? 14.668 2.898 -9.813 1.00 97.75 108 HIS A O 1
ATOM 875 N N . ARG A 1 109 ? 15.443 4.733 -10.844 1.00 97.69 109 ARG A N 1
ATOM 876 C CA . ARG A 1 109 ? 14.111 5.328 -11.058 1.00 97.69 109 ARG A CA 1
ATOM 877 C C . ARG A 1 109 ? 13.260 4.491 -12.010 1.00 97.69 109 ARG A C 1
ATOM 879 O O . ARG A 1 109 ? 12.099 4.251 -11.700 1.00 97.69 109 ARG A O 1
ATOM 886 N N . LEU A 1 110 ? 13.834 4.027 -13.121 1.00 97.38 110 LEU A N 1
ATOM 887 C CA . LEU A 1 110 ? 13.153 3.148 -14.080 1.00 97.38 110 LEU A CA 1
ATOM 888 C C . LEU A 1 110 ? 12.745 1.814 -13.437 1.00 97.38 110 LEU A C 1
ATOM 890 O O . LEU A 1 110 ? 11.656 1.315 -13.698 1.00 97.38 110 LEU A O 1
ATOM 894 N N . GLY A 1 111 ? 13.573 1.291 -12.527 1.00 96.69 111 GLY A N 1
ATOM 895 C CA . GLY A 1 111 ? 13.289 0.104 -11.717 1.00 96.69 111 GLY A CA 1
ATOM 896 C C . GLY A 1 111 ? 12.035 0.200 -10.847 1.00 96.69 111 GLY A C 1
ATOM 897 O O . GLY A 1 111 ? 11.428 -0.824 -10.551 1.00 96.69 111 GLY A O 1
ATOM 898 N N . LEU A 1 112 ? 11.650 1.409 -10.430 1.00 96.50 112 LEU A N 1
ATOM 899 C CA . LEU A 1 112 ? 10.507 1.652 -9.542 1.00 96.50 112 LEU A CA 1
ATOM 900 C C . LEU A 1 112 ? 9.200 1.948 -10.287 1.00 96.50 112 LEU A C 1
ATOM 902 O O . LEU A 1 112 ? 8.174 2.147 -9.638 1.00 96.50 112 LEU A O 1
ATOM 906 N N . ILE A 1 113 ? 9.217 2.006 -11.621 1.00 96.25 113 ILE A N 1
ATOM 907 C CA . ILE A 1 113 ? 8.006 2.230 -12.413 1.00 96.25 113 ILE A CA 1
ATOM 908 C C . ILE A 1 113 ? 7.207 0.919 -12.461 1.00 96.25 113 ILE A C 1
ATOM 910 O O . ILE A 1 113 ? 7.714 -0.071 -12.995 1.00 96.25 113 ILE A O 1
ATOM 914 N N . PRO A 1 114 ? 5.966 0.886 -11.940 1.00 93.94 114 PRO A N 1
ATOM 915 C CA . PRO A 1 114 ? 5.132 -0.305 -12.023 1.00 93.94 114 PRO A CA 1
ATOM 916 C C . PRO A 1 114 ? 4.732 -0.579 -13.475 1.00 93.94 114 PRO A C 1
ATOM 918 O O . PRO A 1 114 ? 4.245 0.312 -14.177 1.00 93.94 114 PRO A O 1
ATOM 921 N N . ILE A 1 115 ? 4.916 -1.823 -13.915 1.00 92.88 115 ILE A N 1
ATOM 922 C CA . ILE A 1 115 ? 4.582 -2.269 -15.269 1.00 92.88 115 ILE A CA 1
ATOM 923 C C . ILE A 1 115 ? 3.240 -2.997 -15.252 1.00 92.88 115 ILE A C 1
ATOM 925 O O . ILE A 1 115 ? 3.013 -3.909 -14.456 1.00 92.88 115 ILE A O 1
ATOM 929 N N . ARG A 1 116 ? 2.348 -2.617 -16.167 1.00 90.50 116 ARG A N 1
ATOM 930 C CA . ARG A 1 116 ? 1.088 -3.309 -16.429 1.00 90.50 116 ARG A CA 1
ATOM 931 C C . ARG A 1 116 ? 1.375 -4.556 -17.263 1.00 90.50 116 ARG A C 1
ATOM 933 O O . ARG A 1 116 ? 1.297 -4.540 -18.484 1.00 90.50 116 ARG A O 1
ATOM 940 N N . ALA A 1 117 ? 1.726 -5.637 -16.584 1.00 88.50 117 ALA A N 1
ATOM 941 C CA . ALA A 1 117 ? 1.878 -6.960 -17.172 1.00 88.50 117 ALA A CA 1
ATOM 942 C C . ALA A 1 117 ? 1.416 -8.008 -16.161 1.00 88.50 117 ALA A C 1
ATOM 944 O O . ALA A 1 117 ? 1.737 -7.911 -14.977 1.00 88.50 117 ALA A O 1
ATOM 945 N N . ASP A 1 118 ? 0.657 -9.004 -16.615 1.00 86.69 118 ASP A N 1
ATOM 946 C CA . ASP A 1 118 ? 0.212 -10.085 -15.740 1.00 86.69 118 ASP A CA 1
ATOM 947 C C . ASP A 1 118 ? 1.383 -11.042 -15.455 1.00 86.69 118 ASP A C 1
ATOM 949 O O . ASP A 1 118 ? 1.796 -11.781 -16.353 1.00 86.69 118 ASP A O 1
ATOM 953 N N . PRO A 1 119 ? 1.913 -11.092 -14.217 1.00 87.50 119 PRO A N 1
ATOM 954 C CA . PRO A 1 119 ? 3.066 -11.925 -13.888 1.00 87.50 119 PRO A CA 1
ATOM 955 C C . PRO A 1 119 ? 2.762 -13.424 -13.998 1.00 87.50 119 PRO A C 1
ATOM 957 O O . PRO A 1 119 ? 3.678 -14.239 -13.920 1.00 87.50 119 PRO A O 1
ATOM 960 N N . ARG A 1 120 ? 1.495 -13.836 -14.140 1.00 85.38 120 ARG A N 1
ATOM 961 C CA . ARG A 1 120 ? 1.107 -15.247 -14.309 1.00 85.38 120 ARG A CA 1
ATOM 962 C C . ARG A 1 120 ? 1.460 -15.794 -15.689 1.00 85.38 120 ARG A C 1
ATOM 964 O O . ARG A 1 120 ? 1.633 -17.000 -15.808 1.00 85.38 120 ARG A O 1
ATOM 971 N N . LEU A 1 121 ? 1.568 -14.918 -16.686 1.00 86.62 121 LEU A N 1
ATOM 972 C CA . LEU A 1 121 ? 1.902 -15.279 -18.064 1.00 86.62 121 LEU A CA 1
ATOM 973 C C . LEU A 1 121 ? 3.403 -15.521 -18.257 1.00 86.62 121 LEU A C 1
ATOM 975 O O . LEU A 1 121 ? 3.790 -16.130 -19.245 1.00 86.62 121 LEU A O 1
ATOM 979 N N . PHE A 1 122 ? 4.224 -15.069 -17.304 1.00 89.56 122 PHE A N 1
ATOM 980 C CA . PHE A 1 122 ? 5.678 -15.131 -17.381 1.00 89.56 122 PHE A CA 1
ATOM 981 C C . PHE A 1 122 ? 6.262 -16.116 -16.367 1.00 89.56 122 PHE A C 1
ATOM 983 O O . PHE A 1 122 ? 5.783 -16.255 -15.228 1.00 89.56 122 PHE A O 1
ATOM 990 N N . GLU A 1 123 ? 7.339 -16.783 -16.767 1.00 91.44 123 GLU A N 1
ATOM 991 C CA . GLU A 1 123 ? 8.135 -17.629 -15.881 1.00 91.44 123 GLU A CA 1
ATOM 992 C C . GLU A 1 123 ? 9.204 -16.819 -15.133 1.00 91.44 123 GLU A C 1
ATOM 994 O O . GLU A 1 123 ? 9.426 -15.636 -15.392 1.00 91.44 123 GLU A O 1
ATOM 999 N N . TYR A 1 124 ? 9.821 -17.434 -14.121 1.00 92.19 124 TYR A N 1
ATOM 1000 C CA . TYR A 1 124 ? 10.979 -16.827 -13.470 1.00 92.19 124 TYR A CA 1
ATOM 1001 C C . TYR A 1 124 ? 12.206 -17.042 -14.344 1.00 92.19 124 TYR A C 1
ATOM 1003 O O . TYR A 1 124 ? 12.466 -18.164 -14.775 1.00 92.19 124 TYR A O 1
ATOM 1011 N N . ARG A 1 125 ? 12.989 -15.981 -14.527 1.00 90.06 125 ARG A N 1
ATOM 1012 C CA . ARG A 1 125 ? 14.262 -16.054 -15.236 1.00 90.06 125 ARG A CA 1
ATOM 1013 C C . ARG A 1 125 ? 15.239 -16.986 -14.510 1.00 90.06 125 ARG A C 1
ATOM 1015 O O . ARG A 1 125 ? 15.376 -16.933 -13.283 1.00 90.06 125 ARG A O 1
ATOM 1022 N N . ASN A 1 126 ? 15.932 -17.829 -15.272 1.00 88.88 126 ASN A N 1
ATOM 1023 C CA . ASN A 1 126 ? 16.942 -18.739 -14.737 1.00 88.88 126 ASN A CA 1
ATOM 1024 C C . ASN A 1 126 ? 18.210 -17.987 -14.298 1.00 88.88 126 ASN A C 1
ATOM 1026 O O . ASN A 1 126 ? 18.574 -16.948 -14.847 1.00 88.88 126 ASN A O 1
ATOM 1030 N N . GLN A 1 127 ? 18.920 -18.527 -13.304 1.00 82.88 127 GLN A N 1
ATOM 1031 C CA . GLN A 1 127 ? 20.186 -17.943 -12.854 1.00 82.88 127 GLN A CA 1
ATOM 1032 C C . GLN A 1 127 ? 21.251 -18.042 -13.955 1.00 82.88 127 GLN A C 1
ATOM 1034 O O . GLN A 1 127 ? 21.563 -19.139 -14.410 1.00 82.88 127 GLN A O 1
ATOM 1039 N N . GLY A 1 128 ? 21.836 -16.901 -14.330 1.00 81.62 128 GLY A N 1
ATOM 1040 C CA . GLY A 1 128 ? 22.898 -16.809 -15.340 1.00 81.62 128 GLY A CA 1
ATOM 1041 C C . GLY A 1 128 ? 22.420 -16.513 -16.764 1.00 81.62 128 GLY A C 1
ATOM 1042 O O . GLY A 1 128 ? 23.262 -16.386 -17.645 1.00 81.62 128 GLY A O 1
ATOM 1043 N N . ASP A 1 129 ? 21.109 -16.375 -16.991 1.00 86.44 129 ASP A N 1
ATOM 1044 C CA . ASP A 1 129 ? 20.561 -15.949 -18.283 1.00 86.44 129 ASP A CA 1
ATOM 1045 C C . ASP A 1 129 ? 20.495 -14.411 -18.376 1.00 86.44 129 ASP A C 1
ATOM 1047 O O . ASP A 1 129 ? 19.703 -13.747 -17.693 1.00 86.44 129 ASP A O 1
ATOM 1051 N N . GLU A 1 130 ? 21.376 -13.825 -19.187 1.00 80.12 130 GLU A N 1
ATOM 1052 C CA . GLU A 1 130 ? 21.489 -12.371 -19.342 1.00 80.12 130 GLU A CA 1
ATOM 1053 C C . GLU A 1 130 ? 20.579 -11.818 -20.448 1.00 80.12 130 GLU A C 1
ATOM 1055 O O . GLU A 1 130 ? 19.997 -10.739 -20.273 1.00 80.12 130 GLU A O 1
ATOM 1060 N N . GLU A 1 131 ? 20.397 -12.567 -21.539 1.00 81.00 131 GLU A N 1
ATOM 1061 C CA . GLU A 1 131 ? 19.620 -12.139 -22.708 1.00 81.00 131 GLU A CA 1
ATOM 1062 C C . GLU A 1 131 ? 18.119 -12.166 -22.395 1.00 81.00 131 GLU A C 1
ATOM 1064 O O . GLU A 1 131 ? 17.429 -11.160 -22.592 1.00 81.00 131 GLU A O 1
ATOM 1069 N N . GLY A 1 132 ? 17.642 -13.242 -21.760 1.00 83.38 132 GLY A N 1
ATOM 1070 C CA . GLY A 1 132 ? 16.217 -13.475 -21.536 1.00 83.38 132 GLY A CA 1
ATOM 1071 C C . GLY A 1 132 ? 15.484 -13.908 -22.807 1.00 83.38 132 GLY A C 1
ATOM 1072 O O . GLY A 1 132 ? 15.921 -13.673 -23.932 1.00 83.38 132 GLY A O 1
ATOM 1073 N N . THR A 1 133 ? 14.338 -14.549 -22.615 1.00 87.75 133 THR A N 1
ATOM 1074 C CA . THR A 1 133 ? 13.514 -15.140 -23.675 1.00 87.75 133 THR A CA 1
ATOM 1075 C C . THR A 1 133 ? 12.135 -14.487 -23.730 1.00 87.75 133 THR A C 1
ATOM 1077 O O . THR A 1 133 ? 11.745 -13.692 -22.871 1.00 87.75 133 THR A O 1
ATOM 1080 N N . GLU A 1 134 ? 11.346 -14.852 -24.735 1.00 86.62 134 GLU A N 1
ATOM 1081 C CA . GLU A 1 134 ? 9.962 -14.413 -24.899 1.00 86.62 134 GLU A CA 1
ATOM 1082 C C . GLU A 1 134 ? 9.036 -14.821 -23.736 1.00 86.62 134 GLU A C 1
ATOM 1084 O O . GLU A 1 134 ? 7.974 -14.218 -23.565 1.00 86.62 134 GLU A O 1
ATOM 1089 N N . ILE A 1 135 ? 9.431 -15.820 -22.937 1.00 87.88 135 ILE A N 1
ATOM 1090 C CA . ILE A 1 135 ? 8.611 -16.435 -21.879 1.00 87.88 135 ILE A CA 1
ATOM 1091 C C . ILE A 1 135 ? 8.852 -15.779 -20.510 1.00 87.88 135 ILE A C 1
ATOM 1093 O O . ILE A 1 135 ? 7.967 -15.772 -19.654 1.00 87.88 135 ILE A O 1
ATOM 1097 N N . ASP A 1 136 ? 10.041 -15.223 -20.272 1.00 92.19 136 ASP A N 1
ATOM 1098 C CA . ASP A 1 136 ? 10.449 -14.722 -18.952 1.00 92.19 136 ASP A CA 1
ATOM 1099 C C . ASP A 1 136 ? 10.692 -13.204 -18.903 1.00 92.19 136 ASP A C 1
ATOM 1101 O O . ASP A 1 136 ? 10.820 -12.637 -17.811 1.00 92.19 136 ASP A O 1
ATOM 1105 N N . THR A 1 137 ? 10.736 -12.538 -20.063 1.00 93.62 137 THR A N 1
ATOM 1106 C CA . THR A 1 137 ? 11.208 -11.154 -20.173 1.00 93.62 137 THR A CA 1
ATOM 1107 C C . THR A 1 137 ? 10.305 -10.279 -21.032 1.00 93.62 137 THR A C 1
ATOM 1109 O O . THR A 1 137 ? 9.879 -10.655 -22.121 1.00 93.62 137 THR A O 1
ATOM 1112 N N . LEU A 1 138 ? 10.070 -9.051 -20.565 1.00 94.31 138 LEU A N 1
ATOM 1113 C CA . LEU A 1 138 ? 9.482 -7.972 -21.361 1.00 94.31 138 LEU A CA 1
ATOM 1114 C C . LEU A 1 138 ? 10.506 -6.867 -21.593 1.00 94.31 138 LEU A C 1
ATOM 1116 O O . LEU A 1 138 ? 11.222 -6.478 -20.672 1.00 94.31 138 LEU A O 1
ATOM 1120 N N . GLN A 1 139 ? 10.540 -6.322 -22.804 1.00 95.75 139 GLN A N 1
ATOM 1121 C CA . GLN A 1 139 ? 11.499 -5.294 -23.182 1.00 95.75 139 GLN A CA 1
ATOM 1122 C C . GLN A 1 139 ? 10.802 -3.956 -23.437 1.00 95.75 139 GLN A C 1
ATOM 1124 O O . GLN A 1 139 ? 9.797 -3.881 -24.139 1.00 95.75 139 GLN A O 1
ATOM 1129 N N . PHE A 1 140 ? 11.351 -2.881 -22.876 1.00 97.19 140 PHE A N 1
ATOM 1130 C CA . PHE A 1 140 ? 10.897 -1.515 -23.132 1.00 97.19 140 PHE A CA 1
ATOM 1131 C C . PHE A 1 140 ? 12.052 -0.653 -23.631 1.00 97.19 140 PHE A C 1
ATOM 1133 O O . PHE A 1 140 ? 13.176 -0.774 -23.149 1.00 97.19 140 PHE A O 1
ATOM 1140 N N . GLN A 1 141 ? 11.770 0.266 -24.549 1.00 97.62 141 GLN A N 1
ATOM 1141 C CA . GLN A 1 141 ? 12.716 1.272 -25.014 1.00 97.62 141 GLN A CA 1
ATOM 1142 C C . GLN A 1 141 ? 12.237 2.673 -24.633 1.00 97.62 141 GLN A C 1
ATOM 1144 O O . GLN A 1 141 ? 11.070 3.026 -24.822 1.00 97.62 141 GLN A O 1
ATOM 1149 N N . LEU A 1 142 ? 13.163 3.483 -24.120 1.00 97.31 142 LEU A N 1
ATOM 1150 C CA . LEU A 1 142 ? 12.967 4.904 -23.861 1.00 97.31 142 LEU A CA 1
ATOM 1151 C C . LEU A 1 142 ? 14.017 5.685 -24.651 1.00 97.31 142 LEU A C 1
ATOM 1153 O O . LEU A 1 142 ? 15.190 5.708 -24.283 1.00 97.31 142 LEU A O 1
ATOM 1157 N N . LYS A 1 143 ? 13.570 6.332 -25.730 1.00 97.25 143 LYS A N 1
ATOM 1158 C CA . LYS A 1 143 ? 14.422 7.105 -26.637 1.00 97.25 143 LYS A CA 1
ATOM 1159 C C . LYS A 1 143 ? 13.864 8.507 -26.833 1.00 97.25 143 LYS A C 1
ATOM 1161 O O . LYS A 1 143 ? 12.876 8.699 -27.539 1.00 97.25 143 LYS A O 1
ATOM 1166 N N . ILE A 1 144 ? 14.491 9.498 -26.205 1.00 96.94 144 ILE A N 1
ATOM 1167 C CA . ILE A 1 144 ? 14.043 10.893 -26.239 1.00 96.94 144 ILE A CA 1
ATOM 1168 C C . ILE A 1 144 ? 15.213 11.836 -26.457 1.00 96.94 144 ILE A C 1
ATOM 1170 O O . ILE A 1 144 ? 16.232 11.757 -25.777 1.00 96.94 144 ILE A O 1
ATOM 1174 N N . LYS A 1 145 ? 15.003 12.807 -27.347 1.00 96.94 145 LYS A N 1
ATOM 1175 C CA . LYS A 1 145 ? 15.884 13.952 -27.565 1.00 96.94 145 LYS A CA 1
ATOM 1176 C C . LYS A 1 145 ? 15.128 15.246 -27.285 1.00 96.94 145 LYS A C 1
ATOM 1178 O O . LYS A 1 145 ? 14.015 15.434 -27.780 1.00 96.94 145 LYS A O 1
ATOM 1183 N N . CYS A 1 146 ? 15.734 16.140 -26.508 1.00 96.56 146 CYS A N 1
ATOM 1184 C CA . CYS A 1 146 ? 15.177 17.460 -26.234 1.00 96.56 146 CYS A CA 1
ATOM 1185 C C . CYS A 1 146 ? 15.668 18.475 -27.275 1.00 96.56 146 CYS A C 1
ATOM 1187 O O . CYS A 1 146 ? 16.867 18.577 -27.557 1.00 96.56 146 CYS A O 1
ATOM 1189 N N . SER A 1 147 ? 14.739 19.246 -27.839 1.00 95.06 147 SER A N 1
ATOM 1190 C CA . SER A 1 147 ? 15.010 20.273 -28.847 1.00 95.06 147 SER A CA 1
ATOM 1191 C C . SER A 1 147 ? 14.359 21.601 -28.466 1.00 95.06 147 SER A C 1
ATOM 1193 O O . SER A 1 147 ? 13.402 21.662 -27.689 1.00 95.06 147 SER A O 1
ATOM 1195 N N . ARG A 1 148 ? 14.909 22.699 -28.992 1.00 93.25 148 ARG A N 1
ATOM 1196 C CA . ARG A 1 148 ? 14.341 24.035 -28.798 1.00 93.25 148 ARG A CA 1
ATOM 1197 C C . ARG A 1 148 ? 13.157 24.227 -29.738 1.00 93.25 148 ARG A C 1
ATOM 1199 O O . ARG A 1 148 ? 13.263 23.888 -30.914 1.00 93.25 148 ARG A O 1
ATOM 1206 N N . ASN A 1 149 ? 12.067 24.791 -29.230 1.00 92.25 149 ASN A N 1
ATOM 1207 C CA . ASN A 1 149 ? 10.906 25.145 -30.030 1.00 92.25 149 ASN A CA 1
ATOM 1208 C C . ASN A 1 149 ? 11.194 26.422 -30.846 1.00 92.25 149 ASN A C 1
ATOM 1210 O O . ASN A 1 149 ? 11.402 27.480 -30.246 1.00 92.25 149 ASN A O 1
ATOM 1214 N N . PRO A 1 150 ? 11.210 26.366 -32.193 1.00 88.50 150 PRO A N 1
ATOM 1215 C CA . PRO A 1 150 ? 11.451 27.547 -33.025 1.00 88.50 150 PRO A CA 1
ATOM 1216 C C . PRO A 1 150 ? 10.298 28.559 -33.003 1.00 88.50 150 PRO A C 1
ATOM 1218 O O . PRO A 1 150 ? 10.504 29.714 -33.363 1.00 88.50 150 PRO A O 1
ATOM 1221 N N . GLN A 1 151 ? 9.094 28.127 -32.611 1.00 86.31 151 GLN A N 1
ATOM 1222 C CA . GLN A 1 151 ? 7.873 28.939 -32.610 1.00 86.31 151 GLN A CA 1
ATOM 1223 C C . GLN A 1 151 ? 7.569 29.592 -31.255 1.00 86.31 151 GLN A C 1
ATOM 1225 O O . GLN A 1 151 ? 6.547 30.261 -31.127 1.00 86.31 151 GLN A O 1
ATOM 1230 N N . ALA A 1 152 ? 8.423 29.401 -30.246 1.00 84.31 152 ALA A N 1
ATOM 1231 C CA . ALA A 1 152 ? 8.210 29.982 -28.924 1.00 84.31 152 ALA A CA 1
ATOM 1232 C C . ALA A 1 152 ? 8.242 31.518 -28.975 1.00 84.31 152 ALA A C 1
ATOM 1234 O O . ALA A 1 152 ? 9.064 32.109 -29.688 1.00 84.31 152 ALA A O 1
ATOM 1235 N N . ALA A 1 153 ? 7.376 32.177 -28.202 1.00 85.62 153 ALA A N 1
ATOM 1236 C CA . ALA A 1 153 ? 7.384 33.628 -28.104 1.00 85.62 153 ALA A CA 1
ATOM 1237 C C . ALA A 1 153 ? 8.738 34.114 -27.562 1.00 85.62 153 ALA A C 1
ATOM 1239 O O . ALA A 1 153 ? 9.288 33.545 -26.619 1.00 85.62 153 ALA A O 1
ATOM 1240 N N . LYS A 1 154 ? 9.278 35.193 -28.144 1.00 76.12 154 LYS A N 1
ATOM 1241 C CA . LYS A 1 154 ? 10.607 35.735 -27.788 1.00 76.12 154 LYS A CA 1
ATOM 1242 C C . LYS A 1 154 ? 10.716 36.169 -26.321 1.00 76.12 154 LYS A C 1
ATOM 1244 O O . LYS A 1 154 ? 11.812 36.155 -25.775 1.00 76.12 154 LYS A O 1
ATOM 1249 N N . GLU A 1 155 ? 9.582 36.511 -25.715 1.00 81.75 155 GLU A N 1
ATOM 1250 C CA . GLU A 1 155 ? 9.447 36.968 -24.326 1.00 81.75 155 GLU A CA 1
ATOM 1251 C C . GLU A 1 155 ? 9.102 35.819 -23.352 1.00 81.75 155 GLU A C 1
ATOM 1253 O O . GLU A 1 155 ? 9.045 36.026 -22.139 1.00 81.75 155 GLU A O 1
ATOM 1258 N N . SER A 1 156 ? 8.814 34.611 -23.859 1.00 80.75 156 SER A N 1
ATOM 1259 C CA . SER A 1 156 ? 8.369 33.496 -23.018 1.00 80.75 156 SER A CA 1
ATOM 1260 C C . SER A 1 156 ? 9.506 32.998 -22.123 1.00 80.75 156 SER A C 1
ATOM 1262 O O . SER A 1 156 ? 10.618 32.727 -22.575 1.00 80.75 156 SER A O 1
ATOM 1264 N N . SER A 1 157 ? 9.223 32.879 -20.825 1.00 84.06 157 SER A N 1
ATOM 1265 C CA . SER A 1 157 ? 10.150 32.309 -19.834 1.00 84.06 157 SER A CA 1
ATOM 1266 C C . SER A 1 157 ? 9.821 30.851 -19.494 1.00 84.06 157 SER A C 1
ATOM 1268 O O . SER A 1 157 ? 10.599 30.186 -18.809 1.00 84.06 157 SER A O 1
ATOM 1270 N N . ASP A 1 158 ? 8.687 30.339 -19.977 1.00 89.81 158 ASP A N 1
ATOM 1271 C CA . ASP A 1 158 ? 8.173 29.027 -19.606 1.00 89.81 158 ASP A CA 1
ATOM 1272 C C . ASP A 1 158 ? 8.891 27.897 -20.363 1.00 89.81 158 ASP A C 1
ATOM 1274 O O . ASP A 1 158 ? 8.796 27.805 -21.591 1.00 89.81 158 ASP A O 1
ATOM 1278 N N . PRO A 1 159 ? 9.550 26.949 -19.663 1.00 88.81 159 PRO A N 1
ATOM 1279 C CA . PRO A 1 159 ? 10.235 25.828 -20.311 1.00 88.81 159 PRO A CA 1
ATOM 1280 C C . PRO A 1 159 ? 9.314 24.935 -21.155 1.00 88.81 159 PRO A C 1
ATOM 1282 O O . PRO A 1 159 ? 9.782 24.290 -22.091 1.00 88.81 159 PRO A O 1
ATOM 1285 N N . ASN A 1 160 ? 8.016 24.900 -20.831 1.00 90.25 160 ASN A N 1
ATOM 1286 C CA . ASN A 1 160 ? 7.014 24.144 -21.583 1.00 90.25 160 ASN A CA 1
ATOM 1287 C C . ASN A 1 160 ? 6.754 24.733 -22.979 1.00 90.25 160 ASN A C 1
ATOM 1289 O O . ASN A 1 160 ? 6.431 23.977 -23.888 1.00 90.25 160 ASN A O 1
ATOM 1293 N N . GLU A 1 161 ? 6.900 26.049 -23.152 1.00 89.38 161 GLU A N 1
ATOM 1294 C CA . GLU A 1 161 ? 6.756 26.710 -24.453 1.00 89.38 161 GLU A CA 1
ATOM 1295 C C . GLU A 1 161 ? 8.080 26.684 -25.228 1.00 89.38 161 GLU A C 1
ATOM 1297 O O . GLU A 1 161 ? 8.108 26.425 -26.433 1.00 89.38 161 GLU A O 1
ATOM 1302 N N . LEU A 1 162 ? 9.190 26.895 -24.514 1.00 89.56 162 LEU A N 1
ATOM 1303 C CA . LEU A 1 162 ? 10.531 27.018 -25.085 1.00 89.56 162 LEU A CA 1
ATOM 1304 C C . LEU A 1 162 ? 11.107 25.702 -25.624 1.00 89.56 162 LEU A C 1
ATOM 1306 O O . LEU A 1 162 ? 11.928 25.733 -26.549 1.00 89.56 162 LEU A O 1
ATOM 1310 N N . TYR A 1 163 ? 10.742 24.555 -25.044 1.00 93.19 163 TYR A N 1
ATOM 1311 C CA . TYR A 1 163 ? 11.428 23.285 -25.295 1.00 93.19 163 TYR A CA 1
ATOM 1312 C C . TYR A 1 163 ? 10.470 22.114 -25.517 1.00 93.19 163 TYR A C 1
ATOM 1314 O O . TYR A 1 163 ? 9.618 21.809 -24.678 1.00 93.19 163 TYR A O 1
ATOM 1322 N N . PHE A 1 164 ? 10.716 21.359 -26.586 1.00 92.25 164 PHE A N 1
ATOM 1323 C CA . PHE A 1 164 ? 10.073 20.069 -26.807 1.00 92.25 164 PHE A CA 1
ATOM 1324 C C . PHE A 1 164 ? 10.773 18.978 -25.995 1.00 92.25 164 PHE A C 1
ATOM 1326 O O . PHE A 1 164 ? 12.003 18.945 -25.898 1.00 92.25 164 PHE A O 1
ATOM 1333 N N . ASN A 1 165 ? 9.984 18.070 -25.414 1.00 94.19 165 ASN A N 1
ATOM 1334 C CA . ASN A 1 165 ? 10.463 16.887 -24.690 1.00 94.19 165 ASN A CA 1
ATOM 1335 C C . ASN A 1 165 ? 11.470 17.176 -23.560 1.00 94.19 165 ASN A C 1
ATOM 1337 O O . ASN A 1 165 ? 12.294 16.333 -23.215 1.00 94.19 165 ASN A O 1
ATOM 1341 N N . HIS A 1 166 ? 11.409 18.366 -22.954 1.00 95.50 166 HIS A N 1
ATOM 1342 C CA . HIS A 1 166 ? 12.271 18.713 -21.819 1.00 95.50 166 HIS A CA 1
ATOM 1343 C C . HIS A 1 166 ? 11.881 17.983 -20.520 1.00 95.50 166 HIS A C 1
ATOM 1345 O O . HIS A 1 166 ? 12.647 17.990 -19.560 1.00 95.50 166 HIS A O 1
ATOM 1351 N N . LYS A 1 167 ? 10.702 17.351 -20.472 1.00 96.88 167 LYS A N 1
ATOM 1352 C CA . LYS A 1 167 ? 10.256 16.459 -19.394 1.00 96.88 167 LYS A CA 1
ATOM 1353 C C . LYS A 1 167 ? 10.052 15.061 -19.958 1.00 96.88 167 LYS A C 1
ATOM 1355 O O . LYS A 1 167 ? 9.263 14.867 -20.881 1.00 96.88 167 LYS A O 1
ATOM 1360 N N . VAL A 1 168 ? 10.765 14.100 -19.389 1.00 97.12 168 VAL A N 1
ATOM 1361 C CA . VAL A 1 168 ? 10.690 12.687 -19.752 1.00 97.12 168 VAL A CA 1
ATOM 1362 C C . VAL A 1 168 ? 9.720 12.010 -18.794 1.00 97.12 168 VAL A C 1
ATOM 1364 O O . VAL A 1 168 ? 9.994 11.940 -17.598 1.00 97.12 168 VAL A O 1
ATOM 1367 N N . TYR A 1 169 ? 8.596 11.531 -19.318 1.00 98.00 169 TYR A N 1
ATOM 1368 C CA . TYR A 1 169 ? 7.558 10.831 -18.566 1.00 98.00 169 TYR A CA 1
ATOM 1369 C C . TYR A 1 169 ? 7.546 9.332 -18.879 1.00 98.00 169 TYR A C 1
ATOM 1371 O O . TYR A 1 169 ? 8.047 8.917 -19.926 1.00 98.00 169 TYR A O 1
ATOM 1379 N N . SER A 1 170 ? 6.931 8.537 -18.005 1.00 96.81 170 SER A N 1
ATOM 1380 C CA . SER A 1 170 ? 6.738 7.093 -18.184 1.00 96.81 170 SER A CA 1
ATOM 1381 C C . SER A 1 170 ? 5.976 6.731 -19.458 1.00 96.81 170 SER A C 1
ATOM 1383 O O . SER A 1 170 ? 6.364 5.771 -20.111 1.00 96.81 170 SER A O 1
ATOM 1385 N N . LYS A 1 171 ? 5.002 7.532 -19.915 1.00 96.38 171 LYS A N 1
ATOM 1386 C CA . LYS A 1 171 ? 4.309 7.300 -21.204 1.00 96.38 171 LYS A CA 1
ATOM 1387 C C . LYS A 1 171 ? 5.216 7.224 -22.435 1.00 96.38 171 LYS A C 1
ATOM 1389 O O . LYS A 1 171 ? 4.782 6.787 -23.492 1.00 96.38 171 LYS A O 1
ATOM 1394 N N . HIS A 1 172 ? 6.445 7.730 -22.343 1.00 96.56 172 HIS A N 1
ATOM 1395 C CA . HIS A 1 172 ? 7.400 7.661 -23.447 1.00 96.56 172 HIS A CA 1
ATOM 1396 C C . HIS A 1 172 ? 8.137 6.314 -23.509 1.00 96.56 172 HIS A C 1
ATOM 1398 O O . HIS A 1 172 ? 8.949 6.107 -24.410 1.00 96.56 172 HIS A O 1
ATOM 1404 N N . MET A 1 173 ? 7.893 5.415 -22.552 1.00 96.44 173 MET A N 1
ATOM 1405 C CA . MET A 1 173 ? 8.355 4.034 -22.607 1.00 96.44 173 MET A CA 1
ATOM 1406 C C . MET A 1 173 ? 7.520 3.277 -23.635 1.00 96.44 173 MET A C 1
ATOM 1408 O O . MET A 1 173 ? 6.300 3.198 -23.527 1.00 96.44 173 MET A O 1
ATOM 1412 N N . THR A 1 174 ? 8.196 2.707 -24.623 1.00 95.62 174 THR A N 1
ATOM 1413 C CA . THR A 1 174 ? 7.571 1.929 -25.695 1.00 95.62 174 THR A CA 1
ATOM 1414 C C . THR A 1 174 ? 7.905 0.460 -25.512 1.00 95.62 174 THR A C 1
ATOM 1416 O O . THR A 1 174 ? 9.066 0.120 -25.285 1.00 95.62 174 THR A O 1
ATOM 1419 N N . TRP A 1 175 ? 6.898 -0.410 -25.548 1.00 95.44 175 TRP A N 1
ATOM 1420 C CA . TRP A 1 175 ? 7.118 -1.853 -25.511 1.00 95.44 175 TRP A CA 1
ATOM 1421 C C . TRP A 1 175 ? 7.736 -2.315 -26.834 1.00 95.44 175 TRP A C 1
ATOM 1423 O O . TRP A 1 175 ? 7.277 -1.931 -27.911 1.00 95.44 175 TRP A O 1
ATOM 1433 N N . VAL A 1 176 ? 8.789 -3.123 -26.737 1.00 93.81 176 VAL A N 1
ATOM 1434 C CA . VAL A 1 176 ? 9.455 -3.759 -27.873 1.00 93.81 176 VAL A CA 1
ATOM 1435 C C . VAL A 1 176 ? 9.205 -5.266 -27.751 1.00 93.81 176 VAL A C 1
ATOM 1437 O O . VAL A 1 176 ? 9.742 -5.883 -26.830 1.00 93.81 176 VAL A O 1
ATOM 1440 N N . PRO A 1 177 ? 8.365 -5.865 -28.613 1.00 91.19 177 PRO A N 1
ATOM 1441 C CA . PRO A 1 177 ? 8.049 -7.286 -28.527 1.00 91.19 177 PRO A CA 1
ATOM 1442 C C . PRO A 1 177 ? 9.272 -8.152 -28.845 1.00 91.19 177 PRO A C 1
ATOM 1444 O O . PRO A 1 177 ? 10.003 -7.887 -29.801 1.00 91.19 177 PRO A O 1
ATOM 1447 N N . LEU A 1 178 ? 9.456 -9.216 -28.062 1.00 89.25 178 LEU A N 1
ATOM 1448 C CA . LEU A 1 178 ? 10.481 -10.239 -28.274 1.00 89.25 178 LEU A CA 1
ATOM 1449 C C . LEU A 1 178 ? 9.866 -11.485 -28.924 1.00 89.25 178 LEU A C 1
ATOM 1451 O O . LEU A 1 178 ? 8.856 -12.005 -28.449 1.00 89.25 178 LEU A O 1
ATOM 1455 N N . GLY A 1 179 ? 10.481 -11.987 -29.999 1.00 87.38 179 GLY A N 1
ATOM 1456 C CA . GLY A 1 179 ? 10.047 -13.216 -30.673 1.00 87.38 179 GLY A CA 1
ATOM 1457 C C . GLY A 1 179 ? 8.566 -13.187 -31.071 1.00 87.38 179 GLY A C 1
ATOM 1458 O O . GLY A 1 179 ? 8.122 -12.278 -31.768 1.00 87.38 179 GLY A O 1
ATOM 1459 N N . ASN A 1 180 ? 7.800 -14.171 -30.589 1.00 86.75 180 ASN A N 1
ATOM 1460 C CA . ASN A 1 180 ? 6.377 -14.341 -30.909 1.00 86.75 180 ASN A CA 1
ATOM 1461 C C . ASN A 1 180 ? 5.429 -13.672 -29.892 1.00 86.75 180 ASN A C 1
ATOM 1463 O O . ASN A 1 180 ? 4.242 -13.994 -29.866 1.00 86.75 180 ASN A O 1
ATOM 1467 N N . GLN A 1 181 ? 5.905 -12.762 -29.030 1.00 86.44 181 GLN A N 1
ATOM 1468 C CA . GLN A 1 181 ? 5.048 -12.123 -28.016 1.00 86.44 181 GLN A CA 1
ATOM 1469 C C . GLN A 1 181 ? 3.842 -11.388 -28.614 1.00 86.44 181 GLN A C 1
ATOM 1471 O O . GLN A 1 181 ? 2.772 -11.402 -28.012 1.00 86.44 181 GLN A O 1
ATOM 1476 N N . THR A 1 182 ? 3.990 -10.795 -29.800 1.00 85.31 182 THR A N 1
ATOM 1477 C CA . THR A 1 182 ? 2.886 -10.131 -30.511 1.00 85.31 182 THR A CA 1
ATOM 1478 C C . THR A 1 182 ? 1.750 -11.104 -30.843 1.00 85.31 182 THR A C 1
ATOM 1480 O O . THR A 1 182 ? 0.584 -10.736 -30.745 1.00 85.31 182 THR A O 1
ATOM 1483 N N . ASP A 1 183 ? 2.082 -12.353 -31.182 1.00 84.88 183 ASP A N 1
ATOM 1484 C CA . ASP A 1 183 ? 1.102 -13.390 -31.526 1.00 84.88 183 ASP A CA 1
ATOM 1485 C C . ASP A 1 183 ? 0.549 -14.099 -30.282 1.00 84.88 183 ASP A C 1
ATOM 1487 O O . ASP A 1 183 ? -0.617 -14.489 -30.249 1.00 84.88 183 ASP A O 1
ATOM 1491 N N . LEU A 1 184 ? 1.381 -14.271 -29.247 1.00 81.75 184 LEU A N 1
ATOM 1492 C CA . LEU A 1 184 ? 0.980 -14.864 -27.965 1.00 81.75 184 LEU A CA 1
ATOM 1493 C C . LEU A 1 184 ? 0.039 -13.948 -27.178 1.00 81.75 184 LEU A C 1
ATOM 1495 O O . LEU A 1 184 ? -0.827 -14.430 -26.446 1.00 81.75 184 LEU A O 1
ATOM 1499 N N . PHE A 1 185 ? 0.211 -12.635 -27.330 1.00 83.56 185 PHE A N 1
ATOM 1500 C CA . PHE A 1 185 ? -0.518 -11.624 -26.580 1.00 83.56 185 PHE A CA 1
ATOM 1501 C C . PHE A 1 185 ? -1.120 -10.549 -27.504 1.00 83.56 185 PHE A C 1
ATOM 1503 O O . PHE A 1 185 ? -0.749 -9.378 -27.405 1.00 83.56 185 PHE A O 1
ATOM 1510 N N . PRO A 1 186 ? -2.078 -10.911 -28.380 1.00 77.31 186 PRO A N 1
ATOM 1511 C CA . PRO A 1 186 ? -2.630 -9.989 -29.376 1.00 77.31 186 PRO A CA 1
ATOM 1512 C C . PRO A 1 186 ? -3.384 -8.805 -28.749 1.00 77.31 186 PRO A C 1
ATOM 1514 O O . PRO A 1 186 ? -3.396 -7.715 -29.313 1.00 77.31 186 PRO A O 1
ATOM 1517 N N . ASP A 1 187 ? -3.960 -9.006 -27.559 1.00 79.81 187 ASP A N 1
ATOM 1518 C CA . ASP A 1 187 ? -4.703 -7.990 -26.804 1.00 79.81 187 ASP A CA 1
ATOM 1519 C C . ASP A 1 187 ? -3.887 -7.391 -25.638 1.00 79.81 187 ASP A C 1
ATOM 1521 O O . ASP A 1 187 ? -4.443 -6.702 -24.777 1.00 79.81 187 ASP A O 1
ATOM 1525 N N . ALA A 1 188 ? -2.582 -7.679 -25.540 1.00 76.56 188 ALA A N 1
ATOM 1526 C CA . ALA A 1 188 ? -1.789 -7.158 -24.431 1.00 76.56 188 ALA A CA 1
ATOM 1527 C C . ALA A 1 188 ? -1.434 -5.682 -24.606 1.00 76.56 188 ALA A C 1
ATOM 1529 O O . ALA A 1 188 ? -0.726 -5.274 -25.521 1.00 76.56 188 ALA A O 1
ATOM 1530 N N . ASP A 1 189 ? -1.858 -4.899 -23.621 1.00 84.50 189 ASP A N 1
ATOM 1531 C CA . ASP A 1 189 ? -1.475 -3.506 -23.423 1.00 84.50 189 ASP A CA 1
ATOM 1532 C C . ASP A 1 189 ? -0.333 -3.429 -22.393 1.00 84.50 189 ASP A C 1
ATOM 1534 O O . ASP A 1 189 ? -0.536 -3.041 -21.236 1.00 84.50 189 ASP A O 1
ATOM 1538 N N . PHE A 1 190 ? 0.863 -3.889 -22.787 1.00 90.94 190 PHE A N 1
ATOM 1539 C CA . PHE A 1 190 ? 2.060 -3.795 -21.947 1.00 90.94 190 PHE A CA 1
ATOM 1540 C C . PHE A 1 190 ? 2.585 -2.358 -21.933 1.00 90.94 190 PHE A C 1
ATOM 1542 O O . PHE A 1 190 ? 3.193 -1.880 -22.889 1.00 90.94 190 PHE A O 1
ATOM 1549 N N . ARG A 1 191 ? 2.386 -1.672 -20.809 1.00 92.50 191 ARG A N 1
ATOM 1550 C CA . ARG A 1 191 ? 2.839 -0.292 -20.592 1.00 92.50 191 ARG A CA 1
ATOM 1551 C C . ARG A 1 191 ? 3.093 -0.017 -19.112 1.00 92.50 191 ARG A C 1
ATOM 1553 O O . ARG A 1 191 ? 2.711 -0.829 -18.267 1.00 92.50 191 ARG A O 1
ATOM 1560 N N . PRO A 1 192 ? 3.719 1.111 -18.75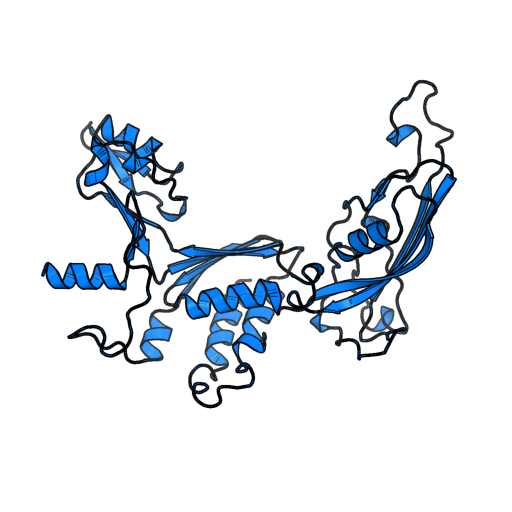1 1.00 93.81 192 PRO A N 1
ATOM 1561 C CA . PRO A 1 192 ? 3.689 1.592 -17.376 1.00 93.81 192 PRO A CA 1
ATOM 1562 C C . PRO A 1 192 ? 2.250 1.748 -16.883 1.00 93.81 192 PRO A C 1
ATOM 1564 O O . PRO A 1 192 ? 1.360 2.110 -17.645 1.00 93.81 192 PRO A O 1
ATOM 1567 N N . VAL A 1 193 ? 2.013 1.486 -15.600 1.00 91.56 193 VAL A N 1
ATOM 1568 C CA . VAL A 1 193 ? 0.676 1.660 -15.014 1.00 91.56 193 VAL A CA 1
ATOM 1569 C C . VAL A 1 193 ? 0.241 3.126 -15.037 1.00 91.56 193 VAL A C 1
ATOM 1571 O O . VAL A 1 193 ? -0.908 3.427 -15.349 1.00 91.56 193 VAL A O 1
ATOM 1574 N N . HIS A 1 194 ? 1.159 4.024 -14.682 1.00 92.19 194 HIS A N 1
ATOM 1575 C CA . HIS A 1 194 ? 0.927 5.462 -14.660 1.00 92.19 194 HIS A CA 1
ATOM 1576 C C . HIS A 1 194 ? 1.717 6.113 -15.792 1.00 92.19 194 HIS A C 1
ATOM 1578 O O . HIS A 1 194 ? 2.925 5.892 -15.910 1.00 92.19 194 HIS A O 1
ATOM 1584 N N . ASP A 1 195 ? 1.052 6.940 -16.594 1.00 93.81 195 ASP A N 1
ATOM 1585 C CA . ASP A 1 195 ? 1.603 7.565 -17.806 1.00 93.81 195 ASP A CA 1
ATOM 1586 C C . ASP A 1 195 ? 2.386 8.870 -17.522 1.00 93.81 195 ASP A C 1
ATOM 1588 O O . ASP A 1 195 ? 3.103 9.392 -18.382 1.00 93.81 195 ASP A O 1
ATOM 1592 N N . ASP A 1 196 ? 2.279 9.410 -16.308 1.00 96.19 196 ASP A N 1
ATOM 1593 C CA . ASP A 1 196 ? 2.721 10.752 -15.916 1.00 96.19 196 ASP A CA 1
ATOM 1594 C C . ASP A 1 196 ? 3.864 10.774 -14.883 1.00 96.19 196 ASP A C 1
ATOM 1596 O O . ASP A 1 196 ? 4.229 11.839 -14.373 1.00 96.19 196 ASP A O 1
ATOM 1600 N N . ILE A 1 197 ? 4.509 9.632 -14.620 1.00 97.44 197 ILE A N 1
ATOM 1601 C CA . ILE A 1 197 ? 5.671 9.569 -13.724 1.00 97.44 197 ILE A CA 1
ATOM 1602 C C . ILE A 1 197 ? 6.848 10.286 -14.386 1.00 97.44 197 ILE A C 1
ATOM 1604 O O . ILE A 1 197 ? 7.344 9.871 -15.433 1.00 97.44 197 ILE A O 1
ATOM 1608 N N . LEU A 1 198 ? 7.334 11.362 -13.762 1.00 97.94 198 LEU A N 1
ATOM 1609 C CA . LEU A 1 198 ? 8.507 12.089 -14.240 1.00 97.94 198 LEU A CA 1
ATOM 1610 C C . LEU A 1 198 ? 9.787 11.283 -13.972 1.00 97.94 198 LEU A C 1
ATOM 1612 O O . LEU A 1 198 ? 10.156 11.033 -12.823 1.00 97.94 198 LEU A O 1
ATOM 1616 N N . ILE A 1 199 ? 10.507 10.940 -15.033 1.00 97.25 199 ILE A N 1
ATOM 1617 C CA . ILE A 1 199 ? 11.746 10.158 -14.980 1.00 97.25 199 ILE A CA 1
ATOM 1618 C C . ILE A 1 199 ? 12.952 11.092 -14.902 1.00 97.25 199 ILE A C 1
ATOM 1620 O O . ILE A 1 199 ? 13.744 10.996 -13.966 1.00 97.25 199 ILE A O 1
ATOM 1624 N N . ALA A 1 200 ? 13.061 12.016 -15.858 1.00 97.19 200 ALA A N 1
ATOM 1625 C CA . ALA A 1 200 ? 14.176 12.947 -15.993 1.00 97.19 200 ALA A CA 1
ATOM 1626 C C . ALA A 1 200 ? 13.716 14.287 -16.587 1.00 97.19 200 ALA A C 1
ATOM 1628 O O . ALA A 1 200 ? 12.665 14.385 -17.227 1.00 97.19 200 ALA A O 1
ATOM 1629 N N . GLN A 1 201 ? 14.524 15.326 -16.386 1.00 96.81 201 GLN A N 1
ATOM 1630 C CA . GLN A 1 201 ? 14.362 16.615 -17.054 1.00 96.81 201 GLN A CA 1
ATOM 1631 C C . GLN A 1 201 ? 15.587 16.900 -17.916 1.00 96.81 201 GLN A C 1
ATOM 1633 O O . GLN A 1 201 ? 16.719 16.707 -17.478 1.00 96.81 201 GLN A O 1
ATOM 1638 N N . LEU A 1 202 ? 15.342 17.378 -19.131 1.00 97.06 202 LEU A N 1
ATOM 1639 C CA . LEU A 1 202 ? 16.347 17.622 -20.154 1.00 97.06 202 LEU A CA 1
ATOM 1640 C C . LEU A 1 202 ? 16.437 19.110 -20.506 1.00 97.06 202 LEU A C 1
ATOM 1642 O O . LEU A 1 202 ? 15.565 19.929 -20.185 1.00 97.06 202 LEU A O 1
ATOM 1646 N N . ARG A 1 203 ? 17.517 19.456 -21.199 1.00 95.56 203 ARG A N 1
ATOM 1647 C CA . ARG A 1 203 ? 17.703 20.714 -21.922 1.00 95.56 203 ARG A CA 1
ATOM 1648 C C . ARG A 1 203 ? 18.038 20.438 -23.390 1.00 95.56 203 ARG A C 1
ATOM 1650 O O . ARG A 1 203 ? 18.468 19.328 -23.710 1.00 95.56 203 ARG A O 1
ATOM 1657 N N . PRO A 1 204 ? 17.835 21.419 -24.290 1.00 94.88 204 PRO A N 1
ATOM 1658 C CA . PRO A 1 204 ? 18.084 21.226 -25.713 1.00 94.88 204 PRO A CA 1
ATOM 1659 C C . PRO A 1 204 ? 19.489 20.694 -25.994 1.00 94.88 204 PRO A C 1
ATOM 1661 O O . PRO A 1 204 ? 20.466 21.209 -25.457 1.00 94.88 204 PRO A O 1
ATOM 1664 N N . GLY A 1 205 ? 19.573 19.674 -26.846 1.00 93.25 205 GLY A N 1
ATOM 1665 C CA . GLY A 1 205 ? 20.824 18.985 -27.167 1.00 93.25 205 GLY A CA 1
ATOM 1666 C C . GLY A 1 205 ? 21.095 17.747 -26.312 1.00 93.25 205 GLY A C 1
ATOM 1667 O O . GLY A 1 205 ? 21.945 16.951 -26.696 1.00 93.25 205 GLY A O 1
ATOM 1668 N N . GLN A 1 206 ? 20.356 17.544 -25.216 1.00 97.44 206 GLN A N 1
ATOM 1669 C CA . GLN A 1 206 ? 20.448 16.322 -24.420 1.00 97.44 206 GLN A CA 1
ATOM 1670 C C . GLN A 1 206 ? 19.530 15.219 -24.954 1.00 97.44 206 GLN A C 1
ATOM 1672 O O . GLN A 1 206 ? 18.419 15.487 -25.429 1.00 97.44 206 GLN A O 1
ATOM 1677 N N . GLU A 1 207 ? 19.982 13.976 -24.815 1.00 97.06 207 GLU A N 1
ATOM 1678 C CA . GLU A 1 207 ? 19.236 12.776 -25.172 1.00 97.06 207 GLU A CA 1
ATOM 1679 C C . GLU A 1 207 ? 19.401 11.653 -24.143 1.00 97.06 207 GLU A C 1
ATOM 1681 O O . GLU A 1 207 ? 20.385 11.594 -23.404 1.00 97.06 207 GLU A O 1
ATOM 1686 N N . ILE A 1 208 ? 18.386 10.792 -24.097 1.00 97.88 208 ILE A N 1
ATOM 1687 C CA . ILE A 1 208 ? 18.352 9.540 -23.343 1.00 97.88 208 ILE A CA 1
ATOM 1688 C C . ILE A 1 208 ? 17.920 8.455 -24.328 1.00 97.88 208 ILE A C 1
ATOM 1690 O O . ILE A 1 208 ? 16.840 8.561 -24.910 1.00 97.88 208 ILE A O 1
ATOM 1694 N N . ASP A 1 209 ? 18.751 7.434 -24.504 1.00 97.94 209 ASP A N 1
ATOM 1695 C CA . ASP A 1 209 ? 18.449 6.208 -25.243 1.00 97.94 209 ASP A CA 1
ATOM 1696 C C . ASP A 1 209 ? 18.823 5.009 -24.369 1.00 97.94 209 ASP A C 1
ATOM 1698 O O . ASP A 1 209 ? 20.005 4.713 -24.155 1.00 97.94 209 ASP A O 1
ATOM 1702 N N . VAL A 1 210 ? 17.798 4.371 -23.804 1.00 97.88 210 VAL A N 1
ATOM 1703 C CA . VAL A 1 210 ? 17.946 3.226 -22.906 1.00 97.88 210 VAL A CA 1
ATOM 1704 C C . VAL A 1 210 ? 16.972 2.114 -23.265 1.00 97.88 210 VAL A C 1
ATOM 1706 O O . VAL A 1 210 ? 15.842 2.351 -23.707 1.00 97.88 210 VAL A O 1
ATOM 1709 N N . LEU A 1 211 ? 17.411 0.890 -23.010 1.00 97.56 211 LEU A N 1
ATOM 1710 C CA . LEU A 1 211 ? 16.647 -0.331 -23.183 1.00 97.56 211 LEU A CA 1
ATOM 1711 C C . LEU A 1 211 ? 16.509 -1.043 -21.840 1.00 97.56 211 LEU A C 1
ATOM 1713 O O . LEU A 1 211 ? 17.476 -1.185 -21.102 1.00 97.56 211 LEU A O 1
ATOM 1717 N N . MET A 1 212 ? 15.306 -1.480 -21.506 1.00 97.25 212 MET A N 1
ATOM 1718 C CA . MET A 1 212 ? 14.963 -2.019 -20.195 1.00 97.25 212 MET A CA 1
ATOM 1719 C C . MET A 1 212 ? 14.455 -3.445 -20.339 1.00 97.25 212 MET A C 1
ATOM 1721 O O . MET A 1 212 ? 13.558 -3.688 -21.142 1.00 97.25 212 MET A O 1
ATOM 1725 N N . HIS A 1 213 ? 14.982 -4.366 -19.534 1.00 96.12 213 HIS A N 1
ATOM 1726 C CA . HIS A 1 213 ? 14.445 -5.718 -19.388 1.00 96.12 213 HIS A CA 1
ATOM 1727 C C . HIS A 1 213 ? 13.662 -5.806 -18.079 1.00 96.12 213 HIS A C 1
ATOM 1729 O O . HIS A 1 213 ? 14.203 -5.571 -16.991 1.00 96.12 213 HIS A O 1
ATOM 1735 N N . CYS A 1 214 ? 12.384 -6.141 -18.198 1.00 95.94 214 CYS A N 1
ATOM 1736 C CA . CYS A 1 214 ? 11.487 -6.423 -17.092 1.00 95.94 214 CYS A CA 1
ATOM 1737 C C . CYS A 1 214 ? 11.403 -7.925 -16.880 1.00 95.94 214 CYS A C 1
ATOM 1739 O O . CYS A 1 214 ? 11.208 -8.674 -17.836 1.00 95.94 214 CYS A O 1
ATOM 1741 N N . VAL A 1 215 ? 11.488 -8.342 -15.624 1.00 95.31 215 VAL A N 1
ATOM 1742 C CA . VAL A 1 215 ? 11.392 -9.748 -15.239 1.00 95.31 215 VAL A CA 1
ATOM 1743 C C . VAL A 1 215 ? 10.412 -9.912 -14.089 1.00 95.31 215 VAL A C 1
ATOM 1745 O O . VAL A 1 215 ? 10.033 -8.946 -13.418 1.00 95.31 215 VAL A O 1
ATOM 1748 N N . LYS A 1 216 ? 10.023 -11.160 -13.853 1.00 94.25 216 LYS A N 1
ATOM 1749 C CA . LYS A 1 216 ? 9.199 -11.552 -12.717 1.00 94.25 216 LYS A CA 1
ATOM 1750 C C . LYS A 1 216 ? 10.040 -11.674 -11.448 1.00 94.25 216 LYS A C 1
ATOM 1752 O O . LYS A 1 216 ? 10.993 -12.448 -11.408 1.00 94.25 216 LYS A O 1
ATOM 1757 N N . GLY A 1 217 ? 9.636 -10.982 -10.386 1.00 92.56 217 GLY A N 1
ATOM 1758 C CA . GLY A 1 217 ? 10.292 -11.035 -9.076 1.00 92.56 217 GLY A CA 1
ATOM 1759 C C . GLY A 1 217 ? 9.303 -10.927 -7.919 1.00 92.56 217 GLY A C 1
ATOM 1760 O O . GLY A 1 217 ? 8.107 -10.748 -8.136 1.00 92.56 217 GLY A O 1
ATOM 1761 N N . ILE A 1 218 ? 9.794 -11.060 -6.682 1.00 91.56 218 ILE A N 1
ATOM 1762 C CA . ILE A 1 218 ? 8.989 -10.985 -5.448 1.00 91.56 218 ILE A CA 1
ATOM 1763 C C . ILE A 1 218 ? 9.443 -9.824 -4.558 1.00 91.56 218 ILE A C 1
ATOM 1765 O O . ILE A 1 218 ? 10.632 -9.519 -4.483 1.00 91.56 218 ILE A O 1
ATOM 1769 N N . GLY A 1 219 ? 8.510 -9.212 -3.820 1.00 90.38 219 GLY A N 1
ATOM 1770 C CA . GLY A 1 219 ? 8.796 -8.065 -2.941 1.00 90.38 219 GLY A CA 1
ATOM 1771 C C . GLY A 1 219 ? 9.839 -8.334 -1.845 1.00 90.38 219 GLY A C 1
ATOM 1772 O O . GLY A 1 219 ? 10.497 -7.413 -1.366 1.00 90.38 219 GLY A O 1
ATOM 1773 N N . LYS A 1 220 ? 10.024 -9.603 -1.459 1.00 92.81 220 LYS A N 1
ATOM 1774 C CA . LYS A 1 220 ? 11.046 -10.049 -0.503 1.00 92.81 220 LYS A CA 1
ATOM 1775 C C . LYS A 1 220 ? 12.469 -9.851 -1.025 1.00 92.81 220 LYS A C 1
ATOM 1777 O O . LYS A 1 220 ? 13.368 -9.662 -0.213 1.00 92.81 220 LYS A O 1
ATOM 1782 N N . ASP A 1 221 ? 12.659 -9.949 -2.338 1.00 93.44 221 ASP A N 1
ATOM 1783 C CA . ASP A 1 221 ? 13.951 -9.738 -2.988 1.00 93.44 221 ASP A CA 1
ATOM 1784 C C . ASP A 1 221 ? 14.243 -8.239 -3.125 1.00 93.44 221 ASP A C 1
ATOM 1786 O O . ASP A 1 221 ? 15.261 -7.743 -2.645 1.00 93.44 221 ASP A O 1
ATOM 1790 N N . HIS A 1 222 ? 13.289 -7.486 -3.677 1.00 96.31 222 HIS A N 1
ATOM 1791 C CA . HIS A 1 222 ? 13.382 -6.035 -3.776 1.00 96.31 222 HIS A CA 1
ATOM 1792 C C . HIS A 1 222 ? 11.999 -5.383 -3.690 1.00 96.31 222 HIS A C 1
ATOM 1794 O O . HIS A 1 222 ? 11.046 -5.839 -4.320 1.00 96.31 222 HIS A O 1
ATOM 1800 N N . ALA A 1 223 ? 11.897 -4.250 -2.988 1.00 94.81 223 ALA A N 1
ATOM 1801 C CA . ALA A 1 223 ? 10.625 -3.557 -2.748 1.00 94.81 223 ALA A CA 1
ATOM 1802 C C . ALA A 1 223 ? 9.892 -3.122 -4.035 1.00 94.81 223 ALA A C 1
ATOM 1804 O O . ALA A 1 223 ? 8.671 -3.013 -4.033 1.00 94.81 223 ALA A O 1
ATOM 1805 N N . LYS A 1 224 ? 10.625 -2.936 -5.143 1.00 95.00 224 LYS A N 1
ATOM 1806 C CA . LYS A 1 224 ? 10.066 -2.634 -6.480 1.00 95.00 224 LYS A CA 1
ATOM 1807 C C . LYS A 1 224 ? 9.080 -3.689 -6.993 1.00 95.00 224 LYS A C 1
ATOM 1809 O O . LYS A 1 224 ? 8.259 -3.380 -7.843 1.00 95.00 224 LYS A O 1
ATOM 1814 N N . PHE A 1 225 ? 9.178 -4.919 -6.486 1.00 93.75 225 PHE A N 1
ATOM 1815 C CA . PHE A 1 225 ? 8.286 -6.014 -6.851 1.00 93.75 225 PHE A CA 1
ATOM 1816 C C . PHE A 1 225 ? 7.047 -6.114 -5.945 1.00 93.75 225 PHE A C 1
ATOM 1818 O O . PHE A 1 225 ? 6.243 -7.033 -6.116 1.00 93.75 225 PHE A O 1
ATOM 1825 N N . SER A 1 226 ? 6.876 -5.220 -4.964 1.00 90.62 226 SER A N 1
ATOM 1826 C CA . SER A 1 226 ? 5.653 -5.188 -4.157 1.00 90.62 226 SER A CA 1
ATOM 1827 C C . SER A 1 226 ? 4.463 -4.800 -5.046 1.00 90.62 226 SER A C 1
ATOM 1829 O O . SER A 1 226 ? 4.496 -3.731 -5.645 1.00 90.62 226 SER A O 1
ATOM 1831 N N . PRO A 1 227 ? 3.390 -5.607 -5.132 1.00 88.69 227 PRO A N 1
ATOM 1832 C CA . PRO A 1 227 ? 2.187 -5.252 -5.901 1.00 88.69 227 PRO A CA 1
ATOM 1833 C C . PRO A 1 227 ? 1.332 -4.178 -5.219 1.00 88.69 227 PRO A C 1
ATOM 1835 O O . PRO A 1 227 ? 0.457 -3.574 -5.843 1.00 88.69 227 PRO A O 1
ATOM 1838 N N . VAL A 1 228 ? 1.530 -3.995 -3.915 1.00 89.00 228 VAL A N 1
ATOM 1839 C CA . VAL A 1 228 ? 0.758 -3.084 -3.078 1.00 89.00 228 VAL A CA 1
ATOM 1840 C C . VAL A 1 228 ? 1.600 -1.867 -2.729 1.00 89.00 228 VAL A C 1
ATOM 1842 O O . VAL A 1 228 ? 2.769 -1.999 -2.358 1.00 89.00 228 VAL A O 1
ATOM 1845 N N . ALA A 1 229 ? 0.983 -0.689 -2.797 1.00 89.62 229 ALA A N 1
ATOM 1846 C CA . ALA A 1 229 ? 1.524 0.521 -2.197 1.00 89.62 229 ALA A CA 1
ATOM 1847 C C . ALA A 1 229 ? 1.540 0.370 -0.670 1.00 89.62 229 ALA A C 1
ATOM 1849 O O . ALA A 1 229 ? 2.549 0.615 -0.010 1.00 89.62 229 ALA A O 1
ATOM 1850 N N . THR A 1 230 ? 0.430 -0.109 -0.102 1.00 91.81 230 THR A N 1
ATOM 1851 C CA . THR A 1 230 ? 0.361 -0.508 1.302 1.00 91.81 230 THR A CA 1
ATOM 1852 C C . THR A 1 230 ? -0.700 -1.579 1.522 1.00 91.81 230 THR A C 1
ATOM 1854 O O . THR A 1 230 ? -1.775 -1.558 0.927 1.00 91.81 230 THR A O 1
ATOM 1857 N N . ALA A 1 231 ? -0.394 -2.522 2.409 1.00 91.12 231 ALA A N 1
ATOM 1858 C CA . ALA A 1 231 ? -1.337 -3.509 2.909 1.00 91.12 231 ALA A CA 1
ATOM 1859 C C . ALA A 1 231 ? -1.304 -3.467 4.433 1.00 91.12 231 ALA A C 1
ATOM 1861 O O . ALA A 1 231 ? -0.280 -3.750 5.069 1.00 91.12 231 ALA A O 1
ATOM 1862 N N . SER A 1 232 ? -2.432 -3.106 5.033 1.00 95.44 232 SER A N 1
ATOM 1863 C CA . SER A 1 232 ? -2.546 -2.961 6.478 1.00 95.44 232 SER A CA 1
ATOM 1864 C C . SER A 1 232 ? -3.900 -3.440 6.975 1.00 95.44 232 SER A C 1
ATOM 1866 O O . SER A 1 232 ? -4.850 -3.610 6.214 1.00 95.44 232 SER A O 1
ATOM 1868 N N . TYR A 1 233 ? -3.980 -3.670 8.278 1.00 96.25 233 TYR A N 1
ATOM 1869 C CA . TYR A 1 233 ? -5.244 -3.923 8.942 1.00 96.25 233 TYR A CA 1
ATOM 1870 C C . TYR A 1 233 ? -5.282 -3.185 10.271 1.00 96.25 233 TYR A C 1
ATOM 1872 O O . TYR A 1 233 ? -4.251 -2.913 10.892 1.00 96.25 233 TYR A O 1
ATOM 1880 N N . ARG A 1 234 ? -6.493 -2.907 10.741 1.00 96.44 234 ARG A N 1
ATOM 1881 C CA . ARG A 1 234 ? -6.751 -2.438 12.101 1.00 96.44 234 ARG A CA 1
ATOM 1882 C C . ARG A 1 234 ? -7.906 -3.224 12.696 1.00 96.44 234 ARG A C 1
ATOM 1884 O O . ARG A 1 234 ? -8.811 -3.625 11.983 1.00 96.44 234 ARG A O 1
ATOM 1891 N N . LEU A 1 235 ? -7.899 -3.429 14.005 1.00 96.94 235 LEU A N 1
ATOM 1892 C CA . LEU A 1 235 ? -9.030 -4.068 14.681 1.00 96.94 235 LEU A CA 1
ATOM 1893 C C . LEU A 1 235 ? -10.243 -3.122 14.687 1.00 96.94 235 LEU A C 1
ATOM 1895 O O . LEU A 1 235 ? -10.049 -1.907 14.748 1.00 96.94 235 LEU A O 1
ATOM 1899 N N . LEU A 1 236 ? -11.476 -3.622 14.675 1.00 96.88 236 LEU A N 1
ATOM 1900 C CA . LEU A 1 236 ? -12.662 -2.763 14.789 1.00 96.88 236 LEU A CA 1
ATOM 1901 C C . LEU A 1 236 ? -12.684 -2.053 16.164 1.00 96.88 236 LEU A C 1
ATOM 1903 O O . LEU A 1 236 ? -12.606 -2.733 17.195 1.00 96.88 236 LEU A O 1
ATOM 1907 N N . PRO A 1 237 ? -12.783 -0.710 16.218 1.00 97.31 237 PRO A N 1
ATOM 1908 C CA . PRO A 1 237 ? -13.046 0.020 17.457 1.00 97.31 237 PRO A CA 1
ATOM 1909 C C . PRO A 1 237 ? -14.385 -0.361 18.097 1.00 97.31 237 PRO A C 1
ATOM 1911 O O . PRO A 1 237 ? -15.410 -0.431 17.427 1.00 97.31 237 PRO A O 1
ATOM 1914 N N . ASP A 1 238 ? -14.373 -0.556 19.412 1.00 95.81 238 ASP A N 1
ATOM 1915 C CA . ASP A 1 238 ? -15.551 -0.727 20.262 1.00 95.81 238 ASP A CA 1
ATOM 1916 C C . ASP A 1 238 ? -15.490 0.335 21.365 1.00 95.81 238 ASP A C 1
ATOM 1918 O O . ASP A 1 238 ? -14.713 0.234 22.320 1.00 95.81 238 ASP A O 1
ATOM 1922 N N . ILE A 1 239 ? -16.264 1.402 21.178 1.00 96.25 239 ILE A N 1
ATOM 1923 C CA . ILE A 1 239 ? -16.369 2.517 22.118 1.00 96.25 239 ILE A CA 1
ATOM 1924 C C . ILE A 1 239 ? -17.653 2.306 22.906 1.00 96.25 239 ILE A C 1
ATOM 1926 O O . ILE A 1 239 ? -18.735 2.204 22.333 1.00 96.25 239 ILE A O 1
ATOM 1930 N N . THR A 1 240 ? -17.548 2.246 24.230 1.00 95.19 240 THR A N 1
ATOM 1931 C CA . THR A 1 240 ? -18.709 2.070 25.106 1.00 95.19 240 THR A CA 1
ATOM 1932 C C . THR A 1 240 ? -18.786 3.217 26.101 1.00 95.19 240 THR A C 1
ATOM 1934 O O . THR A 1 240 ? -17.818 3.486 26.812 1.00 95.19 240 THR A O 1
ATOM 1937 N N . LEU A 1 241 ? -19.948 3.866 26.185 1.00 94.62 241 LEU A N 1
ATOM 1938 C CA . LEU A 1 241 ? -20.242 4.848 27.228 1.00 94.62 241 LEU A CA 1
ATOM 1939 C C . LEU A 1 241 ? -20.746 4.098 28.465 1.00 94.62 241 LEU A C 1
ATOM 1941 O O . LEU A 1 241 ? -21.711 3.339 28.385 1.00 94.62 241 LEU A O 1
ATOM 1945 N N . LEU A 1 242 ? -20.055 4.255 29.592 1.00 93.38 242 LEU A N 1
ATOM 1946 C CA . LEU A 1 242 ? -20.367 3.554 30.842 1.00 93.38 242 LEU A CA 1
ATOM 1947 C C . LEU A 1 242 ? -21.564 4.177 31.565 1.00 93.38 242 LEU A C 1
ATOM 1949 O O . LEU A 1 242 ? -22.264 3.487 32.305 1.00 93.38 242 LEU A O 1
ATOM 1953 N N . GLN A 1 243 ? -21.784 5.472 31.353 1.00 92.75 243 GLN A N 1
ATOM 1954 C CA . GLN A 1 243 ? -22.889 6.247 31.908 1.00 92.75 243 GLN A CA 1
ATOM 1955 C C . GLN A 1 243 ? -23.454 7.180 30.824 1.00 92.75 243 GLN A C 1
ATOM 1957 O O . GLN A 1 243 ? -22.738 7.487 29.866 1.00 92.75 243 GLN A O 1
ATOM 1962 N N . PRO A 1 244 ? -24.715 7.635 30.946 1.00 91.94 244 PRO A N 1
ATOM 1963 C CA . PRO A 1 244 ? -25.263 8.665 30.068 1.00 91.94 244 PRO A CA 1
ATOM 1964 C C . PRO A 1 244 ? -24.463 9.966 30.201 1.00 91.94 244 PRO A C 1
ATOM 1966 O O . PRO A 1 244 ? -24.241 10.443 31.311 1.00 91.94 244 PRO A O 1
ATOM 1969 N N . ILE A 1 245 ? -24.031 10.526 29.071 1.00 92.00 245 ILE A N 1
ATOM 1970 C CA . ILE A 1 245 ? -23.304 11.799 29.009 1.00 92.00 245 ILE A CA 1
ATOM 1971 C C . ILE A 1 245 ? -24.229 12.814 28.341 1.00 92.00 245 ILE A C 1
ATOM 1973 O O . ILE A 1 245 ? -24.660 12.599 27.204 1.00 92.00 245 ILE A O 1
ATOM 1977 N N . GLU A 1 246 ? -24.545 13.886 29.067 1.00 93.25 246 GLU A N 1
ATOM 1978 C CA . GLU A 1 246 ? -25.549 14.880 28.681 1.00 93.25 246 GLU A CA 1
ATOM 1979 C C . GLU A 1 246 ? -24.931 16.280 28.474 1.00 93.25 246 GLU A C 1
ATOM 1981 O O . GLU A 1 246 ? -23.860 16.597 28.996 1.00 93.25 246 GLU A O 1
ATOM 1986 N N . ASP A 1 247 ? -25.629 17.109 27.701 1.00 92.38 247 ASP A N 1
ATOM 1987 C CA . ASP A 1 247 ? -25.434 18.550 27.528 1.00 92.38 247 ASP A CA 1
ATOM 1988 C C . ASP A 1 247 ? -24.004 18.953 27.123 1.00 92.38 247 ASP A C 1
ATOM 1990 O O . ASP A 1 247 ? -23.488 18.484 26.106 1.00 92.38 247 ASP A O 1
ATOM 1994 N N . GLU A 1 248 ? -23.353 19.843 27.875 1.00 92.06 248 GLU A N 1
ATOM 1995 C CA . GLU A 1 248 ? -22.016 20.359 27.544 1.00 92.06 248 GLU A CA 1
ATOM 1996 C C . GLU A 1 248 ? -20.954 19.250 27.514 1.00 92.06 248 GLU A C 1
ATOM 1998 O O . GLU A 1 248 ? -20.039 19.274 26.687 1.00 92.06 248 GLU A O 1
ATOM 2003 N N . ALA A 1 249 ? -21.097 18.233 28.371 1.00 92.25 249 ALA A N 1
ATOM 2004 C CA . ALA A 1 249 ? -20.192 17.090 28.388 1.00 92.25 249 ALA A CA 1
ATOM 2005 C C . ALA A 1 249 ? -20.350 16.222 27.129 1.00 92.25 249 ALA A C 1
ATOM 2007 O O . ALA A 1 249 ? -19.367 15.649 26.661 1.00 92.25 249 ALA A O 1
ATOM 2008 N N . ALA A 1 250 ? -21.555 16.155 26.548 1.00 93.06 250 ALA A N 1
ATOM 2009 C CA . ALA A 1 250 ? -21.807 15.449 25.292 1.00 93.06 250 ALA A CA 1
ATOM 2010 C C . ALA A 1 250 ? -21.146 16.161 24.099 1.00 93.06 250 ALA A C 1
ATOM 2012 O O . ALA A 1 250 ? -20.547 15.508 23.243 1.00 93.06 250 ALA A O 1
ATOM 2013 N N . GLU A 1 251 ? -21.194 17.496 24.068 1.00 93.50 251 GLU A N 1
ATOM 2014 C CA . GLU A 1 251 ? -20.511 18.301 23.046 1.00 93.50 251 GLU A CA 1
ATOM 2015 C C . GLU A 1 251 ? -18.986 18.223 23.167 1.00 93.50 251 GLU A C 1
ATOM 2017 O O . GLU A 1 251 ? -18.286 18.113 22.157 1.00 93.50 251 GLU A O 1
ATOM 2022 N N . LEU A 1 252 ? -18.462 18.240 24.397 1.00 93.88 252 LEU A N 1
ATOM 2023 C CA . LEU A 1 252 ? -17.038 18.034 24.656 1.00 93.88 252 LEU A CA 1
ATOM 2024 C C . LEU A 1 252 ? -16.599 16.643 24.185 1.00 93.88 252 LEU A C 1
ATOM 2026 O O . LEU A 1 252 ? -15.620 16.525 23.452 1.00 93.88 252 LEU A O 1
ATOM 2030 N N . LEU A 1 253 ? -17.357 15.605 24.554 1.00 94.19 253 LEU A N 1
ATOM 2031 C CA . LEU A 1 253 ? -17.087 14.228 24.158 1.00 94.19 253 LEU A CA 1
ATOM 2032 C C . LEU A 1 253 ? -17.034 14.088 22.636 1.00 94.19 253 LEU A C 1
ATOM 2034 O O . LEU A 1 253 ? -16.104 13.477 22.121 1.00 94.19 253 LEU A O 1
ATOM 2038 N N . GLN A 1 254 ? -17.992 14.673 21.914 1.00 94.62 254 GLN A N 1
ATOM 2039 C CA . GLN A 1 254 ? -18.019 14.616 20.454 1.00 94.62 254 GLN A CA 1
ATOM 2040 C C . GLN A 1 254 ? -16.738 15.190 19.828 1.00 94.62 254 GLN A C 1
ATOM 2042 O O . GLN A 1 254 ? -16.212 14.600 18.887 1.00 94.62 254 GLN A O 1
ATOM 2047 N N . LYS A 1 255 ? -16.197 16.287 20.375 1.00 94.69 255 LYS A N 1
ATOM 2048 C CA . LYS A 1 255 ? -14.947 16.910 19.901 1.00 94.69 255 LYS A CA 1
ATOM 2049 C C . LYS A 1 255 ? -13.698 16.069 20.181 1.00 94.69 255 LYS A C 1
ATOM 2051 O O . LYS A 1 255 ? -12.696 16.242 19.495 1.00 94.69 255 LYS A O 1
ATOM 2056 N N . CYS A 1 256 ? -13.738 15.168 21.165 1.00 94.94 256 CYS A N 1
ATOM 2057 C CA . CYS A 1 256 ? -12.617 14.278 21.476 1.00 94.94 256 CYS A CA 1
ATOM 2058 C C . CYS A 1 256 ? -12.447 13.133 20.461 1.00 94.94 256 CYS A C 1
ATOM 2060 O O . CYS A 1 256 ? -11.38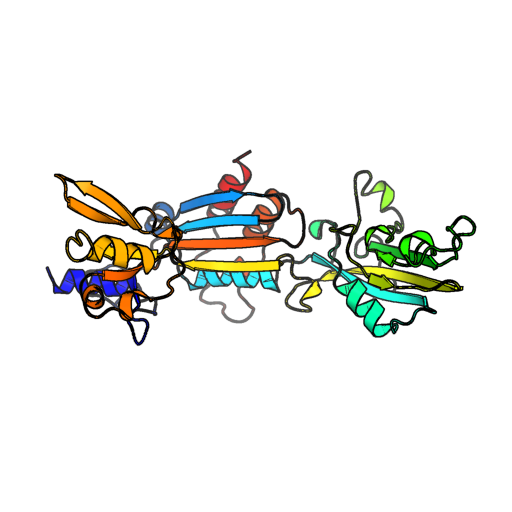9 12.500 20.436 1.00 94.94 256 CYS A O 1
ATOM 2062 N N . PHE A 1 257 ? -13.472 12.837 19.656 1.00 95.62 257 PHE A N 1
ATOM 2063 C CA . PHE A 1 257 ? -13.470 11.738 18.690 1.00 95.62 257 PHE A CA 1
ATOM 2064 C C . PHE A 1 257 ? -13.432 12.237 17.248 1.00 95.62 257 PHE A C 1
ATOM 2066 O O . PHE A 1 257 ? -13.639 13.414 16.958 1.00 95.62 257 PHE A O 1
ATOM 2073 N N . SER A 1 258 ? -13.165 11.311 16.325 1.00 96.31 258 SER A N 1
ATOM 2074 C CA . SER A 1 258 ? -13.216 11.619 14.896 1.00 96.31 258 SER A CA 1
ATOM 2075 C C . SER A 1 258 ? -14.648 12.012 14.472 1.00 96.31 258 SER A C 1
ATOM 2077 O O . SER A 1 258 ? -15.620 11.491 15.038 1.00 96.31 258 SER A O 1
ATOM 2079 N N . PRO A 1 259 ? -14.816 12.910 13.481 1.00 95.25 259 PRO A N 1
ATOM 2080 C CA . PRO A 1 259 ? -16.137 13.307 12.996 1.00 95.25 259 PRO A CA 1
ATOM 2081 C C . PRO A 1 259 ? -16.984 12.094 12.580 1.00 95.25 259 PRO A C 1
ATOM 2083 O O . PRO A 1 259 ? -16.494 11.190 11.907 1.00 95.25 259 PRO A O 1
ATOM 2086 N N . GLY A 1 260 ? -18.254 12.065 12.994 1.00 93.69 260 GLY A N 1
ATOM 2087 C CA . GLY A 1 260 ? -19.188 10.969 12.689 1.00 93.69 260 GLY A CA 1
ATOM 2088 C C . GLY A 1 260 ? -19.120 9.754 13.627 1.00 93.69 260 GLY A C 1
ATOM 2089 O O . GLY A 1 260 ? -19.934 8.842 13.497 1.00 93.69 260 GLY A O 1
ATOM 2090 N N . VAL A 1 261 ? -18.197 9.723 14.597 1.00 95.31 261 VAL A N 1
ATOM 2091 C CA . VAL A 1 261 ? -18.114 8.623 15.580 1.00 95.31 261 VAL A CA 1
ATOM 2092 C C . VAL A 1 261 ? -19.177 8.762 16.669 1.00 95.31 261 VAL A C 1
ATOM 2094 O O . VAL A 1 261 ? -19.890 7.802 16.974 1.00 95.31 261 VAL A O 1
ATOM 2097 N N . ILE A 1 262 ? -19.278 9.956 17.257 1.00 96.00 262 ILE A N 1
ATOM 2098 C CA . ILE A 1 262 ? -20.247 10.294 18.302 1.00 96.00 262 ILE A CA 1
ATOM 2099 C C . ILE A 1 262 ? -21.298 11.236 17.719 1.00 96.00 262 ILE A C 1
ATOM 2101 O O . ILE A 1 262 ? -20.972 12.289 17.166 1.00 96.00 262 ILE A O 1
ATOM 2105 N N . GLU A 1 263 ? -22.562 10.873 17.892 1.00 95.19 263 GLU A N 1
ATOM 2106 C CA . GLU A 1 263 ? -23.712 11.706 17.556 1.00 95.19 263 GLU A CA 1
ATOM 2107 C C . GLU A 1 263 ? -24.402 12.191 18.828 1.00 95.19 263 GLU A C 1
ATOM 2109 O O . GLU A 1 263 ? -24.443 11.493 19.843 1.00 95.19 263 GLU A O 1
ATOM 2114 N N . ILE A 1 264 ? -24.970 13.393 18.759 1.00 94.19 264 ILE A N 1
ATOM 2115 C CA . ILE A 1 264 ? -25.737 13.988 19.848 1.00 94.19 264 ILE A CA 1
ATOM 2116 C C . ILE A 1 264 ? -27.210 13.932 19.461 1.00 94.19 264 ILE A C 1
ATOM 2118 O O . ILE A 1 264 ? -27.624 14.527 18.467 1.00 94.19 264 ILE A O 1
ATOM 2122 N N . GLN A 1 265 ? -28.002 13.220 20.253 1.00 92.62 265 GLN A N 1
ATOM 2123 C CA . GLN A 1 265 ? -29.444 13.104 20.067 1.00 92.62 265 GLN A CA 1
ATOM 2124 C C . GLN A 1 265 ? -30.166 13.957 21.104 1.00 92.62 265 GLN A C 1
ATOM 2126 O O . GLN A 1 265 ? -29.790 13.976 22.273 1.00 92.62 265 GLN A O 1
ATOM 2131 N N . ASN A 1 266 ? -31.220 14.660 20.690 1.00 91.94 266 ASN A N 1
ATOM 2132 C CA . ASN A 1 266 ? -32.046 15.428 21.614 1.00 91.94 266 ASN A CA 1
ATOM 2133 C C . ASN A 1 266 ? -33.187 14.547 22.140 1.00 91.94 266 ASN A C 1
ATOM 2135 O O . ASN A 1 266 ? -34.138 14.257 21.413 1.00 91.94 266 ASN A O 1
ATOM 2139 N N . ILE A 1 267 ? -33.088 14.105 23.394 1.00 89.38 267 ILE A N 1
ATOM 2140 C CA . ILE A 1 267 ? -34.103 13.279 24.052 1.00 89.38 267 ILE A CA 1
ATOM 2141 C C . ILE A 1 267 ? -34.711 14.101 25.186 1.00 89.38 267 ILE A C 1
ATOM 2143 O O . ILE A 1 267 ? -34.026 14.471 26.135 1.00 89.38 267 ILE A O 1
ATOM 2147 N N . LYS A 1 268 ? -36.019 14.378 25.104 1.00 84.25 268 LYS A N 1
ATOM 2148 C CA . LYS A 1 268 ? -36.767 15.150 26.119 1.00 84.25 268 LYS A CA 1
ATOM 2149 C C . LYS A 1 268 ? -36.152 16.532 26.428 1.00 84.25 268 LYS A C 1
ATOM 2151 O O . LYS A 1 268 ? -36.192 16.978 27.570 1.00 84.25 268 LYS A O 1
ATOM 2156 N N . GLY A 1 269 ? -35.586 17.201 25.422 1.00 85.44 269 GLY A N 1
ATOM 2157 C CA . GLY A 1 269 ? -34.970 18.526 25.567 1.00 85.44 269 GLY A CA 1
ATOM 2158 C C . GLY A 1 269 ? -33.525 18.511 26.072 1.00 85.44 269 GLY A C 1
ATOM 2159 O O . GLY A 1 269 ? -32.937 19.580 26.203 1.00 85.44 269 GLY A O 1
ATOM 2160 N N . LYS A 1 270 ? -32.950 17.328 26.329 1.00 88.56 270 LYS A N 1
ATOM 2161 C CA . LYS A 1 270 ? -31.553 17.145 26.733 1.00 88.56 270 LYS A CA 1
ATOM 2162 C C . LYS A 1 270 ? -30.717 16.588 25.590 1.00 88.56 270 LYS A C 1
ATOM 2164 O O . LYS A 1 270 ? -31.157 15.683 24.875 1.00 88.56 270 LYS A O 1
ATOM 2169 N N . LYS A 1 271 ? -29.496 17.098 25.438 1.00 92.56 271 LYS A N 1
ATOM 2170 C CA . LYS A 1 271 ? -28.537 16.612 24.437 1.00 92.56 271 LYS A CA 1
ATOM 2171 C C . LYS A 1 271 ? -27.813 15.393 24.998 1.00 92.56 271 LYS A C 1
ATOM 2173 O O . LYS A 1 271 ? -27.062 15.533 25.948 1.00 92.56 271 LYS A O 1
ATOM 2178 N N . VAL A 1 272 ? -28.011 14.208 24.432 1.00 94.31 272 VAL A N 1
ATOM 2179 C CA . VAL A 1 272 ? -27.399 12.957 24.910 1.00 94.31 272 VAL A CA 1
ATOM 2180 C C . VAL A 1 272 ? -26.446 12.411 23.852 1.00 94.31 272 VAL A C 1
ATOM 2182 O O . VAL A 1 272 ? -26.833 12.253 22.692 1.00 94.31 272 VAL A O 1
ATOM 2185 N N . ALA A 1 273 ? -25.207 12.103 24.241 1.00 93.62 273 ALA A N 1
ATOM 2186 C CA . ALA A 1 273 ? -24.232 11.492 23.341 1.00 93.62 273 ALA A CA 1
ATOM 2187 C C . ALA A 1 273 ? -24.495 9.992 23.141 1.00 93.62 273 ALA A C 1
ATOM 2189 O O . ALA A 1 273 ? -24.739 9.248 24.094 1.00 93.62 273 ALA A O 1
ATOM 2190 N N . ARG A 1 274 ? -24.364 9.526 21.898 1.00 94.75 274 ARG A N 1
ATOM 2191 C CA . ARG A 1 274 ? -24.413 8.112 21.523 1.00 94.75 274 ARG A CA 1
ATOM 2192 C C . ARG A 1 274 ? -23.292 7.798 20.535 1.00 94.75 274 ARG A C 1
ATOM 2194 O O . ARG A 1 274 ? -22.965 8.603 19.669 1.00 94.75 274 ARG A O 1
ATOM 2201 N N . VAL A 1 275 ? -22.732 6.596 20.635 1.00 95.25 275 VAL A N 1
ATOM 2202 C CA . VAL A 1 275 ? -21.811 6.070 19.620 1.00 95.25 275 VAL A CA 1
ATOM 2203 C C . VAL A 1 275 ? -22.622 5.698 18.377 1.00 95.25 275 VAL A C 1
ATOM 2205 O O . VAL A 1 275 ? -23.500 4.834 18.442 1.00 95.25 275 VAL A O 1
ATOM 2208 N N . ALA A 1 276 ? -22.361 6.379 17.265 1.00 94.50 276 ALA A N 1
ATOM 2209 C CA . ALA A 1 276 ? -23.025 6.141 15.989 1.00 94.50 276 ALA A CA 1
ATOM 2210 C C . ALA A 1 276 ? -22.225 5.150 15.144 1.00 94.50 276 ALA A C 1
ATOM 2212 O O . ALA A 1 276 ? -22.705 4.052 14.867 1.00 94.50 276 ALA A O 1
ATOM 2213 N N . ASN A 1 277 ? -20.978 5.497 14.810 1.00 94.69 277 ASN A N 1
ATOM 2214 C CA . ASN A 1 277 ? -20.109 4.656 13.996 1.00 94.69 277 ASN A CA 1
ATOM 2215 C C . ASN A 1 277 ? -18.674 4.616 14.537 1.00 94.69 277 ASN A C 1
ATOM 2217 O O . ASN A 1 277 ? -17.824 5.436 14.191 1.00 94.69 277 ASN A O 1
ATOM 2221 N N . ALA A 1 278 ? -18.379 3.606 15.356 1.00 94.75 278 ALA A N 1
ATOM 2222 C CA . ALA A 1 278 ? -17.045 3.417 15.923 1.00 94.75 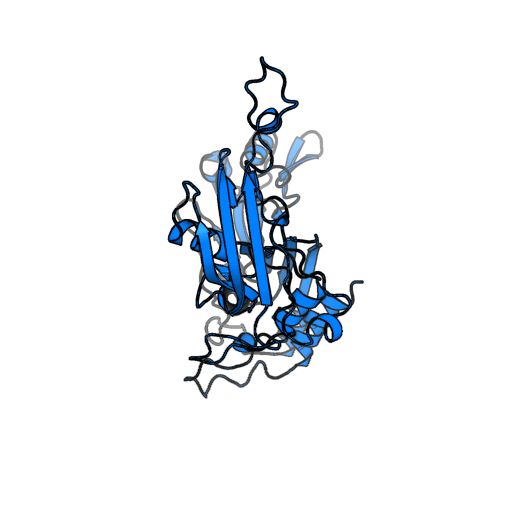278 ALA A CA 1
ATOM 2223 C C . ALA A 1 278 ? -15.968 3.111 14.858 1.00 94.75 278 ALA A C 1
ATOM 2225 O O . ALA A 1 278 ? -14.793 3.384 15.087 1.00 94.75 278 ALA A O 1
ATOM 2226 N N . ARG A 1 279 ? -16.342 2.603 13.670 1.00 95.12 279 ARG A N 1
ATOM 2227 C CA . ARG A 1 279 ? -15.405 2.239 12.585 1.00 95.12 279 ARG A CA 1
ATOM 2228 C C . ARG A 1 279 ? -14.529 3.409 12.127 1.00 95.12 279 ARG A C 1
ATOM 2230 O O . ARG A 1 279 ? -13.377 3.196 11.734 1.00 95.12 279 ARG A O 1
ATOM 2237 N N . LEU A 1 280 ? -15.097 4.615 12.152 1.00 95.06 280 LEU A N 1
ATOM 2238 C CA . LEU A 1 280 ? -14.465 5.848 11.681 1.00 95.06 280 LEU A CA 1
ATOM 2239 C C . LEU A 1 280 ? -13.395 6.369 12.643 1.00 95.06 280 LEU A C 1
ATOM 2241 O O . LEU A 1 280 ? -12.617 7.246 12.275 1.00 95.06 280 LEU A O 1
ATOM 2245 N N . ASP A 1 281 ? -13.338 5.843 13.866 1.00 95.94 281 ASP A N 1
ATOM 2246 C CA . ASP A 1 281 ? -12.427 6.362 14.868 1.00 95.94 281 ASP A CA 1
ATOM 2247 C C . ASP A 1 281 ? -10.975 5.922 14.636 1.00 95.94 281 ASP A C 1
ATOM 2249 O O . ASP A 1 281 ? -10.664 4.753 14.376 1.00 95.94 281 ASP A O 1
ATOM 2253 N N . THR A 1 282 ? -10.063 6.876 14.795 1.00 94.12 282 THR A N 1
ATOM 2254 C CA . THR A 1 282 ? -8.614 6.675 14.679 1.00 94.12 282 THR A CA 1
ATOM 2255 C C . THR A 1 282 ? -7.941 6.403 16.028 1.00 94.12 282 THR A C 1
ATOM 2257 O O . THR A 1 282 ? -6.791 5.970 16.050 1.00 94.12 282 THR A O 1
ATOM 2260 N N . PHE A 1 283 ? -8.659 6.560 17.150 1.00 94.81 283 PHE A N 1
ATOM 2261 C CA . PHE A 1 283 ? -8.126 6.466 18.518 1.00 94.81 283 PHE A CA 1
ATOM 2262 C C . PHE A 1 283 ? -7.001 7.464 18.819 1.00 94.81 283 PHE A C 1
ATOM 2264 O O . PHE A 1 283 ? -5.913 7.078 19.247 1.00 94.81 283 PHE A O 1
ATOM 2271 N N . SER A 1 284 ? -7.318 8.759 18.715 1.00 94.69 284 SER A N 1
ATOM 2272 C CA . SER A 1 284 ? -6.481 9.860 19.227 1.00 94.69 284 SER A CA 1
ATOM 2273 C C . SER A 1 284 ? -6.238 9.786 20.742 1.00 94.69 284 SER A C 1
ATOM 2275 O O . SER A 1 284 ? -5.232 10.292 21.228 1.00 94.69 284 SER A O 1
ATOM 2277 N N . ARG A 1 285 ? -7.148 9.134 21.487 1.00 94.75 285 ARG A N 1
ATOM 2278 C CA . ARG A 1 285 ? -7.170 9.048 22.962 1.00 94.75 285 ARG A CA 1
ATOM 2279 C C . ARG A 1 285 ? -7.365 10.391 23.677 1.00 94.75 285 ARG A C 1
ATOM 2281 O O . ARG A 1 285 ? -7.130 10.477 24.880 1.00 94.75 285 ARG A O 1
ATOM 2288 N N . GLU A 1 286 ? -7.876 11.399 22.974 1.00 95.06 286 GLU A N 1
ATOM 2289 C CA . GLU A 1 286 ? -8.088 12.749 23.515 1.00 95.06 286 GLU A CA 1
ATOM 2290 C C . GLU A 1 286 ? -9.015 12.762 24.743 1.00 95.06 286 GLU A C 1
ATOM 2292 O O . GLU A 1 286 ? -8.852 13.577 25.648 1.00 95.06 286 GLU A O 1
ATOM 2297 N N . VAL A 1 287 ? -9.931 11.792 24.843 1.00 94.56 287 VAL A N 1
ATOM 2298 C CA . VAL A 1 287 ? -10.827 11.624 25.999 1.00 94.56 287 VAL A CA 1
ATOM 2299 C C . VAL A 1 287 ? -10.078 11.526 27.337 1.00 94.56 287 VAL A C 1
ATOM 2301 O O . VAL A 1 287 ? -10.586 11.990 28.355 1.00 94.56 287 VAL A O 1
ATOM 2304 N N . PHE A 1 288 ? -8.849 10.990 27.350 1.00 94.25 288 PHE A N 1
ATOM 2305 C CA . PHE A 1 288 ? -8.038 10.885 28.568 1.00 94.25 288 PHE A CA 1
ATOM 2306 C C . PHE A 1 288 ? -7.347 12.193 28.968 1.00 94.25 288 PHE A C 1
ATOM 2308 O O . PHE A 1 288 ? -6.689 12.233 30.000 1.00 94.25 288 PHE A O 1
ATOM 2315 N N . ARG A 1 289 ? -7.489 13.282 28.207 1.00 93.50 289 ARG A N 1
ATOM 2316 C CA . ARG A 1 289 ? -7.023 14.611 28.639 1.00 93.50 289 ARG A CA 1
ATOM 2317 C C . ARG A 1 289 ? -8.058 15.346 29.484 1.00 93.50 289 ARG A C 1
ATOM 2319 O O . ARG A 1 289 ? -7.709 16.272 30.209 1.00 93.50 289 ARG A O 1
ATOM 2326 N N . HIS A 1 290 ? -9.317 14.917 29.429 1.00 93.44 290 HIS A N 1
ATOM 2327 C CA . HIS A 1 290 ? -10.416 15.525 30.168 1.00 93.44 290 HIS A CA 1
ATOM 2328 C C . HIS A 1 290 ? -10.777 14.673 31.388 1.00 93.44 290 HIS A C 1
ATOM 2330 O O . HIS A 1 290 ? -11.428 13.639 31.252 1.00 93.44 290 HIS A O 1
ATOM 2336 N N . GLU A 1 291 ? -10.402 15.128 32.591 1.00 90.50 291 GLU A N 1
ATOM 2337 C CA . GLU A 1 291 ? -10.666 14.428 33.866 1.00 90.50 291 GLU A CA 1
ATOM 2338 C C . GLU A 1 291 ? -12.146 14.045 34.053 1.00 90.50 291 GLU A C 1
ATOM 2340 O O . GLU A 1 291 ? -12.455 12.944 34.505 1.00 90.50 291 GLU A O 1
ATOM 2345 N N . GLY A 1 292 ? -13.074 14.905 33.614 1.00 89.38 292 GLY A N 1
ATOM 2346 C CA . GLY A 1 292 ? -14.516 14.642 33.696 1.00 89.38 292 GLY A CA 1
ATOM 2347 C C . GLY A 1 292 ? -15.023 13.512 32.789 1.00 89.38 292 GLY A C 1
ATOM 2348 O O . GLY A 1 292 ? -16.089 12.966 33.055 1.00 89.38 292 GLY A O 1
ATOM 2349 N N . LEU A 1 293 ? -14.279 13.134 31.742 1.00 90.94 293 LEU A N 1
ATOM 2350 C CA . LEU A 1 293 ? -14.697 12.122 30.762 1.00 90.94 293 LEU A CA 1
ATOM 2351 C C . LEU A 1 293 ? -13.959 10.783 30.910 1.00 90.94 293 LEU A C 1
ATOM 2353 O O . LEU A 1 293 ? -14.482 9.761 30.460 1.00 90.94 293 LEU A O 1
ATOM 2357 N N . LYS A 1 294 ? -12.786 10.750 31.568 1.00 90.44 294 LYS A N 1
ATOM 2358 C CA . LYS A 1 294 ? -11.929 9.546 31.661 1.00 90.44 294 LYS A CA 1
ATOM 2359 C C . LYS A 1 294 ? -12.672 8.310 32.163 1.00 90.44 294 LYS A C 1
ATOM 2361 O O . LYS A 1 294 ? -12.503 7.220 31.627 1.00 90.44 294 LYS A O 1
ATOM 2366 N N . ASN A 1 295 ? -13.500 8.492 33.190 1.00 91.38 295 ASN A N 1
ATOM 2367 C CA . ASN A 1 295 ? -14.203 7.401 33.869 1.00 91.38 295 ASN A CA 1
ATOM 2368 C C . ASN A 1 295 ? -15.562 7.065 33.238 1.00 91.38 295 ASN A C 1
ATOM 2370 O O . ASN A 1 295 ? -16.228 6.132 33.685 1.00 91.38 295 ASN A O 1
ATOM 2374 N N . LEU A 1 296 ? -15.986 7.813 32.215 1.00 92.88 296 LEU A N 1
ATOM 2375 C CA . LEU A 1 296 ? -17.291 7.652 31.568 1.00 92.88 296 LEU A CA 1
ATOM 2376 C C . LEU A 1 296 ? -17.204 6.856 30.264 1.00 92.88 296 LEU A C 1
ATOM 2378 O O . LEU A 1 296 ? -18.225 6.388 29.762 1.00 92.88 296 LEU A O 1
ATOM 2382 N N . VAL A 1 297 ? -15.998 6.673 29.723 1.00 93.94 297 VAL A N 1
ATOM 2383 C CA . VAL A 1 297 ? -15.782 6.054 28.415 1.00 93.94 297 VAL A CA 1
ATOM 2384 C C . VAL A 1 297 ? -14.831 4.877 28.528 1.00 93.94 297 VAL A C 1
ATOM 2386 O O . VAL A 1 297 ? -13.769 4.956 29.141 1.00 93.94 297 VAL A O 1
ATOM 2389 N N . ARG A 1 298 ? -15.191 3.777 27.872 1.00 94.31 298 ARG A N 1
ATOM 2390 C CA . ARG A 1 298 ? -14.321 2.622 27.680 1.00 94.31 298 ARG A CA 1
ATOM 2391 C C . ARG A 1 298 ? -13.935 2.518 26.209 1.00 94.31 298 ARG A C 1
ATOM 2393 O O . ARG A 1 298 ? -14.798 2.297 25.361 1.00 94.31 298 ARG A O 1
ATOM 2400 N N . LEU A 1 299 ? -12.636 2.625 25.936 1.00 96.38 299 LEU A N 1
ATOM 2401 C CA . LEU A 1 299 ? -12.052 2.407 24.613 1.00 96.38 299 LEU A CA 1
ATOM 2402 C C . LEU A 1 299 ? -11.527 0.975 24.498 1.00 96.38 299 LEU A C 1
ATOM 2404 O O . LEU A 1 299 ? -10.636 0.567 25.249 1.00 96.38 299 LEU A O 1
ATOM 2408 N N . ALA A 1 300 ? -12.053 0.214 23.545 1.00 97.06 300 ALA A N 1
ATOM 2409 C CA . ALA A 1 300 ? -11.596 -1.135 23.253 1.00 97.06 300 ALA A CA 1
ATOM 2410 C C . ALA A 1 300 ? -11.507 -1.392 21.742 1.00 97.06 300 ALA A C 1
ATOM 2412 O O . ALA A 1 300 ? -12.003 -0.627 20.920 1.00 97.06 300 ALA A O 1
ATOM 2413 N N . ARG A 1 301 ? -10.856 -2.487 21.365 1.00 97.25 301 ARG A N 1
ATOM 2414 C CA . ARG A 1 301 ? -10.919 -3.079 20.027 1.00 97.25 301 ARG A CA 1
ATOM 2415 C C . ARG A 1 301 ? -11.503 -4.482 20.131 1.00 97.25 301 ARG A C 1
ATOM 2417 O O . ARG A 1 301 ? -11.183 -5.210 21.074 1.00 97.25 301 ARG A O 1
ATOM 2424 N N . VAL A 1 302 ? -12.306 -4.871 19.149 1.00 96.19 302 VAL A N 1
ATOM 2425 C CA . VAL A 1 302 ? -12.797 -6.246 18.996 1.00 96.19 302 VAL A CA 1
ATOM 2426 C C . VAL A 1 302 ? -11.669 -7.106 18.427 1.00 96.19 302 VAL A C 1
ATOM 2428 O O . VAL A 1 302 ? -11.174 -6.806 17.345 1.00 96.19 302 VAL A O 1
ATOM 2431 N N . ARG A 1 303 ? -11.234 -8.147 19.152 1.00 94.19 303 ARG A N 1
ATOM 2432 C CA . ARG A 1 303 ? -10.035 -8.933 18.792 1.00 94.19 303 ARG A CA 1
ATOM 2433 C C . ARG A 1 303 ? -10.185 -9.700 17.476 1.00 94.19 303 ARG A C 1
ATOM 2435 O O . ARG A 1 303 ? -9.249 -9.736 16.692 1.00 94.19 303 ARG A O 1
ATOM 2442 N N . ASN A 1 304 ? -11.351 -10.285 17.235 1.00 93.44 304 ASN A N 1
ATOM 2443 C CA . ASN A 1 304 ? -11.623 -11.163 16.097 1.00 93.44 304 ASN A CA 1
ATOM 2444 C C . ASN A 1 304 ? -12.255 -10.434 14.899 1.00 93.44 304 ASN A C 1
ATOM 2446 O O . ASN A 1 304 ? -12.906 -11.079 14.083 1.00 93.44 304 ASN A O 1
ATOM 2450 N N . HIS A 1 305 ? -12.120 -9.109 14.807 1.00 96.19 305 HIS A N 1
ATOM 2451 C CA . HIS A 1 305 ? -12.672 -8.313 13.712 1.00 96.19 305 HIS A CA 1
ATOM 2452 C C . HIS A 1 305 ? -11.595 -7.376 13.168 1.00 96.19 305 HIS A C 1
ATOM 2454 O O . HIS A 1 305 ? -11.245 -6.376 13.800 1.00 96.19 305 HIS A O 1
ATOM 2460 N N . TYR A 1 306 ? -11.092 -7.694 11.980 1.00 96.38 306 TYR A N 1
ATOM 2461 C CA . TYR A 1 306 ? -10.072 -6.926 11.277 1.00 96.38 306 TYR A CA 1
ATOM 2462 C C . TYR A 1 306 ? -10.701 -6.139 10.141 1.00 96.38 306 TYR A C 1
ATOM 2464 O O . TYR A 1 306 ? -11.389 -6.711 9.310 1.00 96.38 306 TYR A O 1
ATOM 2472 N N . ILE A 1 307 ? -10.418 -4.847 10.094 1.00 95.75 307 ILE A N 1
ATOM 2473 C CA . ILE A 1 307 ? -10.669 -3.979 8.951 1.00 95.75 307 ILE A CA 1
ATOM 2474 C C . ILE A 1 307 ? -9.381 -3.965 8.135 1.00 95.75 307 ILE A C 1
ATOM 2476 O O . ILE A 1 307 ? -8.378 -3.392 8.578 1.00 95.75 307 ILE A O 1
ATOM 2480 N N . CYS A 1 308 ? -9.395 -4.620 6.983 1.00 93.94 308 CYS A N 1
ATOM 2481 C CA . CYS A 1 308 ? -8.274 -4.707 6.058 1.00 93.94 308 CYS A CA 1
ATOM 2482 C C . CYS A 1 308 ? -8.383 -3.600 5.008 1.00 93.94 308 CYS A C 1
ATOM 2484 O O . CYS A 1 308 ? -9.452 -3.372 4.450 1.00 93.94 308 CYS A O 1
ATOM 2486 N N . ASN A 1 309 ? -7.268 -2.923 4.737 1.00 93.75 309 ASN A N 1
ATOM 2487 C CA . ASN A 1 309 ? -7.161 -1.920 3.684 1.00 93.75 309 ASN A CA 1
ATOM 2488 C C . ASN A 1 309 ? -5.941 -2.245 2.820 1.00 93.75 309 ASN A C 1
ATOM 2490 O O . ASN A 1 309 ? -4.808 -2.304 3.321 1.00 93.75 309 ASN A O 1
ATOM 2494 N N . LEU A 1 310 ? -6.205 -2.490 1.541 1.00 90.00 310 LEU A N 1
ATOM 2495 C CA . LEU A 1 310 ? -5.220 -2.795 0.518 1.00 90.00 310 LEU A CA 1
ATOM 2496 C C . LEU A 1 310 ? -5.242 -1.684 -0.527 1.00 90.00 310 LEU A C 1
ATOM 2498 O O . LEU A 1 310 ? -6.296 -1.371 -1.072 1.00 90.00 310 LEU A O 1
ATOM 2502 N N . GLN A 1 311 ? -4.071 -1.123 -0.810 1.00 90.50 311 GLN A N 1
ATOM 2503 C CA . GLN A 1 311 ? -3.862 -0.183 -1.906 1.00 90.50 311 GLN A CA 1
ATOM 2504 C C . GLN A 1 311 ? -2.865 -0.796 -2.878 1.00 90.50 311 GLN A C 1
ATOM 2506 O O . GLN A 1 311 ? -1.747 -1.143 -2.483 1.00 90.50 311 GLN A O 1
ATOM 2511 N N . PHE A 1 312 ? -3.267 -0.949 -4.129 1.00 87.56 312 PHE A N 1
ATOM 2512 C CA . PHE A 1 312 ? -2.469 -1.537 -5.195 1.00 87.56 312 PHE A CA 1
ATOM 2513 C C . PHE A 1 312 ? -1.681 -0.460 -5.943 1.00 87.56 312 PHE A C 1
ATOM 2515 O O . PHE A 1 312 ? -2.070 0.700 -5.981 1.00 87.56 312 PHE A O 1
ATOM 2522 N N . MET A 1 313 ? -0.548 -0.840 -6.539 1.00 84.06 313 MET A N 1
ATOM 2523 C CA . MET A 1 313 ? 0.248 0.074 -7.375 1.00 84.06 313 MET A CA 1
ATOM 2524 C C . MET A 1 313 ? -0.343 0.290 -8.776 1.00 84.06 313 MET A C 1
ATOM 2526 O O . MET A 1 313 ? 0.242 1.013 -9.573 1.00 84.06 313 MET A O 1
ATOM 2530 N N . GLY A 1 314 ? -1.455 -0.365 -9.105 1.00 75.94 314 GLY A N 1
ATOM 2531 C CA . GLY A 1 314 ? -2.129 -0.254 -10.391 1.00 75.94 314 GLY A CA 1
ATOM 2532 C C . GLY A 1 314 ? -3.458 -0.991 -10.417 1.00 75.94 314 GLY A C 1
ATOM 2533 O O . GLY A 1 314 ? -3.796 -1.637 -9.425 1.00 75.94 314 GLY A O 1
ATOM 2534 N N . PRO A 1 315 ? -4.189 -0.936 -11.547 1.00 57.75 315 PRO A N 1
ATOM 2535 C CA . PRO A 1 315 ? -5.478 -1.593 -11.675 1.00 57.75 315 PRO A CA 1
ATOM 2536 C C . PRO A 1 315 ? -5.272 -3.099 -11.586 1.00 57.75 315 PRO A C 1
ATOM 2538 O O . PRO A 1 315 ? -4.792 -3.738 -12.530 1.00 57.75 315 PRO A O 1
ATOM 2541 N N . VAL A 1 316 ? -5.613 -3.669 -10.440 1.00 55.53 316 VAL A N 1
ATOM 2542 C CA . VAL A 1 316 ? -5.643 -5.111 -10.248 1.00 55.53 316 VAL A CA 1
ATOM 2543 C C . VAL A 1 316 ? -7.104 -5.497 -10.355 1.00 55.53 316 VAL A C 1
ATOM 2545 O O . VAL A 1 316 ? -7.894 -5.153 -9.486 1.00 55.53 316 VAL A O 1
ATOM 2548 N N . SER A 1 317 ? -7.478 -6.215 -11.420 1.00 49.19 317 SER A N 1
ATOM 2549 C CA . SER A 1 317 ? -8.823 -6.799 -11.482 1.00 49.19 317 SER A CA 1
ATOM 2550 C C . SER A 1 317 ? -9.077 -7.598 -10.201 1.00 49.19 317 SER A C 1
ATOM 2552 O O . SER A 1 317 ? -8.194 -8.329 -9.742 1.00 49.19 317 SER A O 1
ATOM 2554 N N . THR A 1 318 ? -10.267 -7.499 -9.615 1.00 44.47 318 THR A N 1
ATOM 2555 C CA . THR A 1 318 ? -10.631 -8.191 -8.366 1.00 44.47 318 THR A CA 1
ATOM 2556 C C . THR A 1 318 ? -10.348 -9.698 -8.435 1.00 44.47 318 THR A C 1
ATOM 2558 O O . THR A 1 318 ? -9.958 -10.331 -7.449 1.00 44.47 318 THR A O 1
ATOM 2561 N N . GLY A 1 319 ? -10.423 -10.272 -9.643 1.00 47.50 319 GLY A N 1
ATOM 2562 C CA . GLY A 1 319 ? -10.030 -11.648 -9.946 1.00 47.50 319 GLY A CA 1
ATOM 2563 C C . GLY A 1 319 ? -8.547 -11.964 -9.707 1.00 47.50 319 GLY A C 1
ATOM 2564 O O . GLY A 1 319 ? -8.227 -13.076 -9.292 1.00 47.50 319 GLY A O 1
ATOM 2565 N N . ALA A 1 320 ? -7.632 -11.014 -9.901 1.00 51.59 320 ALA A N 1
ATOM 2566 C CA . ALA A 1 320 ? -6.215 -11.185 -9.590 1.00 51.59 320 ALA A CA 1
ATOM 2567 C C . ALA A 1 320 ? -5.954 -11.150 -8.075 1.00 51.59 320 ALA A C 1
ATOM 2569 O O . ALA A 1 320 ? -5.222 -12.004 -7.579 1.00 51.59 320 ALA A O 1
ATOM 2570 N N . VAL A 1 321 ? -6.620 -10.270 -7.315 1.00 52.25 321 VAL A N 1
ATOM 2571 C CA . VAL A 1 321 ? -6.563 -10.273 -5.837 1.00 52.25 321 VAL A CA 1
ATOM 2572 C C . VAL A 1 321 ? -7.094 -11.599 -5.285 1.00 52.25 321 VAL A C 1
ATOM 2574 O O . VAL A 1 321 ? -6.404 -12.280 -4.526 1.00 52.25 321 VAL A O 1
ATOM 2577 N N . SER A 1 322 ? -8.279 -12.015 -5.743 1.00 48.28 322 SER A N 1
ATOM 2578 C CA . SER A 1 322 ? -8.890 -13.307 -5.410 1.00 48.28 322 SER A CA 1
ATOM 2579 C C . SER A 1 322 ? -7.959 -14.480 -5.741 1.00 48.28 322 SER A C 1
ATOM 2581 O O . SER A 1 322 ? -7.776 -15.392 -4.928 1.00 48.28 322 SER A O 1
ATOM 2583 N N . TRP A 1 323 ? -7.273 -14.434 -6.886 1.00 50.78 323 TRP A N 1
ATOM 2584 C CA . TRP A 1 323 ? -6.288 -15.444 -7.262 1.00 50.78 323 TRP A CA 1
ATOM 2585 C C . TRP A 1 323 ? -5.061 -15.448 -6.340 1.00 50.78 323 TRP A C 1
ATOM 2587 O O . TRP A 1 323 ? -4.654 -16.528 -5.912 1.00 50.78 323 TRP A O 1
ATOM 2597 N N . TYR A 1 324 ? -4.512 -14.286 -5.967 1.00 54.59 324 TYR A N 1
ATOM 2598 C CA . TYR A 1 324 ? -3.374 -14.196 -5.043 1.00 54.59 324 TYR A CA 1
ATOM 2599 C C . TYR A 1 324 ? -3.704 -14.753 -3.653 1.00 54.59 324 TYR A C 1
ATOM 2601 O O . TYR A 1 324 ? -2.902 -15.504 -3.092 1.00 54.59 324 TYR A O 1
ATOM 2609 N N . PHE A 1 325 ? -4.902 -14.474 -3.131 1.00 52.53 325 PHE A N 1
ATOM 2610 C CA . PHE A 1 325 ? -5.390 -15.093 -1.893 1.00 52.53 325 PHE A CA 1
ATOM 2611 C C . PHE A 1 325 ? -5.598 -16.610 -2.037 1.00 52.53 325 PHE A C 1
ATOM 2613 O O . PHE A 1 325 ? -5.334 -17.365 -1.101 1.00 52.53 325 PHE A O 1
ATOM 2620 N N . SER A 1 326 ? -6.029 -17.074 -3.212 1.00 44.34 326 SER A N 1
ATOM 2621 C CA . SER A 1 326 ? -6.325 -18.489 -3.472 1.00 44.34 326 SER A CA 1
ATOM 2622 C C . SER A 1 326 ? -5.089 -19.355 -3.718 1.00 44.34 326 SER A C 1
ATOM 2624 O O . SER A 1 326 ? -5.077 -20.521 -3.333 1.00 44.34 326 SER A O 1
ATOM 2626 N N . HIS A 1 327 ? -4.066 -18.813 -4.380 1.00 44.53 327 HIS A N 1
ATOM 2627 C CA . HIS A 1 327 ? -2.972 -19.595 -4.965 1.00 44.53 327 HIS A CA 1
ATOM 2628 C C . HIS A 1 327 ? -1.589 -19.247 -4.418 1.00 44.53 327 HIS A C 1
ATOM 2630 O O . HIS A 1 327 ? -0.628 -19.887 -4.841 1.00 44.53 327 HIS A O 1
ATOM 2636 N N . SER A 1 328 ? -1.449 -18.298 -3.478 1.00 44.44 328 SER A N 1
ATOM 2637 C CA . SER A 1 328 ? -0.135 -18.015 -2.890 1.00 44.44 328 SER A CA 1
ATOM 2638 C C . SER A 1 328 ? 0.406 -19.255 -2.162 1.00 44.44 328 SER A C 1
ATOM 2640 O O . SER A 1 328 ? -0.121 -19.632 -1.109 1.00 44.44 328 SER A O 1
ATOM 2642 N N . PRO A 1 329 ? 1.467 -19.911 -2.678 1.00 38.41 329 PRO A N 1
ATOM 2643 C CA . PRO A 1 329 ? 1.958 -21.169 -2.132 1.00 38.41 329 PRO A CA 1
ATOM 2644 C C . PRO A 1 329 ? 2.474 -21.020 -0.708 1.00 38.41 329 PRO A C 1
ATOM 2646 O O . PRO A 1 329 ? 2.582 -22.020 -0.022 1.00 38.41 329 PRO A O 1
ATOM 2649 N N . ALA A 1 330 ? 2.791 -19.811 -0.250 1.00 39.75 330 ALA A N 1
ATOM 2650 C CA . ALA A 1 330 ? 3.256 -19.563 1.107 1.00 39.75 330 ALA A CA 1
ATOM 2651 C C . ALA A 1 330 ? 2.144 -19.583 2.166 1.00 39.75 330 ALA A C 1
ATOM 2653 O O . ALA A 1 330 ? 2.430 -19.815 3.338 1.00 39.75 330 ALA A O 1
ATOM 2654 N N . ILE A 1 331 ? 0.878 -19.411 1.761 1.00 41.62 331 ILE A N 1
ATOM 2655 C CA . ILE A 1 331 ? -0.281 -19.667 2.632 1.00 41.62 331 ILE A CA 1
ATOM 2656 C C . ILE A 1 331 ? -0.400 -21.182 2.892 1.00 41.62 331 ILE A C 1
ATOM 2658 O O . ILE A 1 331 ? -0.763 -21.602 3.987 1.00 41.62 331 ILE A O 1
ATOM 2662 N N . TRP A 1 332 ? -0.063 -22.005 1.889 1.00 38.47 332 TRP A N 1
ATOM 2663 C CA . TRP A 1 332 ? -0.410 -23.434 1.843 1.00 38.47 332 TRP A CA 1
ATOM 2664 C C . TRP A 1 332 ? 0.776 -24.397 1.998 1.00 38.47 332 TRP A C 1
ATOM 2666 O O . TRP A 1 332 ? 0.584 -25.559 2.356 1.00 38.47 332 TRP A O 1
ATOM 2676 N N . LYS A 1 333 ? 2.011 -23.959 1.726 1.00 29.22 333 LYS A N 1
ATOM 2677 C CA . LYS A 1 333 ? 3.229 -24.762 1.870 1.00 29.22 333 LYS A CA 1
ATOM 2678 C C . LYS A 1 333 ? 3.941 -24.376 3.163 1.00 29.22 333 LYS A C 1
ATOM 2680 O O . LYS A 1 333 ? 4.305 -23.214 3.332 1.00 29.22 333 LYS A O 1
ATOM 2685 N N . PRO A 1 334 ? 4.224 -25.342 4.052 1.00 32.12 334 PRO A N 1
ATOM 2686 C CA . PRO A 1 334 ? 5.047 -25.072 5.216 1.00 32.12 334 PRO A CA 1
ATOM 2687 C C . PRO A 1 334 ? 6.431 -24.601 4.759 1.00 32.12 334 PRO A C 1
ATOM 2689 O O . PRO A 1 334 ? 7.071 -25.233 3.912 1.00 32.12 334 PRO A O 1
ATOM 2692 N N . VAL A 1 335 ? 6.905 -23.505 5.355 1.00 36.41 335 VAL A N 1
ATOM 2693 C CA . VAL A 1 335 ? 8.318 -23.114 5.315 1.00 36.41 335 VAL A CA 1
ATOM 2694 C C . VAL A 1 335 ? 9.141 -24.353 5.691 1.00 36.41 335 VAL A C 1
ATOM 2696 O O . VAL A 1 335 ? 8.880 -24.986 6.719 1.00 36.41 335 VAL A O 1
ATOM 2699 N N . ARG A 1 336 ? 10.069 -24.762 4.813 1.00 30.70 336 ARG A N 1
ATOM 2700 C CA . ARG A 1 336 ? 10.871 -25.992 4.953 1.00 30.70 336 ARG A CA 1
ATOM 2701 C C . ARG A 1 336 ? 11.482 -26.062 6.363 1.00 30.70 336 ARG A C 1
ATOM 2703 O O . ARG A 1 336 ? 12.383 -25.293 6.669 1.00 30.70 336 ARG A O 1
ATOM 2710 N N . GLY A 1 337 ? 10.990 -26.976 7.206 1.00 32.25 337 GLY A N 1
ATOM 2711 C CA . GLY A 1 337 ? 11.545 -27.227 8.545 1.00 32.25 337 GLY A CA 1
ATOM 2712 C C . GLY A 1 337 ? 10.584 -27.850 9.564 1.00 32.25 337 GLY A C 1
ATOM 2713 O O . GLY A 1 337 ? 10.997 -28.722 10.321 1.00 32.25 337 GLY A O 1
ATOM 2714 N N . SER A 1 338 ? 9.291 -27.508 9.547 1.00 29.11 338 SER A N 1
ATOM 2715 C CA . SER A 1 338 ? 8.327 -27.996 10.556 1.00 29.11 338 SER A CA 1
ATOM 2716 C C . SER A 1 338 ? 7.330 -29.003 9.978 1.00 29.11 338 SER A C 1
ATOM 2718 O O . SER A 1 338 ? 6.180 -28.688 9.692 1.00 29.11 338 SER A O 1
ATOM 2720 N N . ARG A 1 339 ? 7.757 -30.264 9.833 1.00 26.67 339 ARG A N 1
ATOM 2721 C CA . ARG A 1 339 ? 6.936 -31.393 9.332 1.00 26.67 339 ARG A CA 1
ATOM 2722 C C . ARG A 1 339 ? 5.811 -31.873 10.279 1.00 26.67 339 ARG A C 1
ATOM 2724 O O . ARG A 1 339 ? 5.255 -32.935 10.034 1.00 26.67 339 ARG A O 1
ATOM 2731 N N . ARG A 1 340 ? 5.458 -31.152 11.355 1.00 25.77 340 ARG A N 1
ATOM 2732 C CA . ARG A 1 340 ? 4.497 -31.652 12.372 1.00 25.77 340 ARG A CA 1
ATOM 2733 C C . ARG A 1 340 ? 3.290 -30.763 12.702 1.00 25.77 340 ARG A C 1
ATOM 2735 O O . ARG A 1 340 ? 2.455 -31.197 13.481 1.00 25.77 340 ARG A O 1
ATOM 2742 N N . GLN A 1 341 ? 3.126 -29.594 12.080 1.00 25.77 341 GLN A N 1
ATOM 2743 C CA . GLN A 1 341 ? 1.911 -28.759 12.240 1.00 25.77 341 GLN A CA 1
ATOM 2744 C C . GLN A 1 341 ? 1.045 -28.675 10.968 1.00 25.77 341 GLN A C 1
ATOM 2746 O O . GLN A 1 341 ? 0.111 -27.886 10.887 1.00 25.77 341 GLN A O 1
ATOM 2751 N N . ALA A 1 342 ? 1.329 -29.510 9.968 1.00 25.31 342 ALA A N 1
ATOM 2752 C CA . ALA A 1 342 ? 0.727 -29.452 8.636 1.00 25.31 342 ALA A CA 1
ATOM 2753 C C . ALA A 1 342 ? -0.560 -30.294 8.487 1.00 25.31 342 ALA A C 1
ATOM 2755 O O . ALA A 1 342 ? -0.688 -31.024 7.508 1.00 25.31 342 ALA A O 1
ATOM 2756 N N . ILE A 1 343 ? -1.496 -30.234 9.445 1.00 24.84 343 ILE A N 1
ATOM 2757 C CA . ILE A 1 343 ? -2.755 -31.009 9.358 1.00 24.84 343 ILE A CA 1
ATOM 2758 C C . ILE A 1 343 ? -4.008 -30.156 9.090 1.00 24.84 343 ILE A C 1
ATOM 2760 O O . ILE A 1 343 ? -5.012 -30.718 8.677 1.00 24.84 343 ILE A O 1
ATOM 2764 N N . LEU A 1 344 ? -3.997 -28.823 9.211 1.00 27.20 344 LEU A N 1
ATOM 2765 C CA . LEU A 1 344 ? -5.278 -28.106 9.367 1.00 27.20 344 LEU A CA 1
ATOM 2766 C C . LEU A 1 344 ? -5.708 -27.091 8.305 1.00 27.20 344 LEU A C 1
ATOM 2768 O O . LEU A 1 344 ? -6.739 -26.455 8.482 1.00 27.20 344 LEU A O 1
ATOM 2772 N N . ILE A 1 345 ? -5.022 -26.981 7.165 1.00 31.06 345 ILE A N 1
ATOM 2773 C CA . ILE A 1 345 ? -5.512 -26.129 6.065 1.00 31.06 345 ILE A CA 1
ATOM 2774 C C . ILE A 1 345 ? -5.288 -26.798 4.699 1.00 31.06 345 ILE A C 1
ATOM 2776 O O . ILE A 1 345 ? -4.681 -26.234 3.802 1.00 31.06 345 ILE A O 1
ATOM 2780 N N . THR A 1 346 ? -5.729 -28.047 4.532 1.00 25.91 346 THR A N 1
ATOM 2781 C CA . THR A 1 346 ? -5.620 -28.795 3.258 1.00 25.91 346 THR A CA 1
ATOM 2782 C C . THR A 1 346 ? -6.950 -28.966 2.524 1.00 25.91 346 THR A C 1
ATOM 2784 O O . THR A 1 346 ? -7.007 -29.685 1.530 1.00 25.91 346 THR A O 1
ATOM 2787 N N . SER A 1 347 ? -8.018 -28.278 2.940 1.00 29.03 347 SER A N 1
ATOM 2788 C CA . SER A 1 347 ? -9.249 -28.222 2.148 1.00 29.03 347 SER A CA 1
ATOM 2789 C C . SER A 1 347 ? -9.219 -27.015 1.198 1.00 29.03 347 SER A C 1
ATOM 2791 O O . SER A 1 347 ? -9.407 -25.882 1.652 1.00 29.03 347 SER A O 1
ATOM 2793 N N . PRO A 1 348 ? -9.066 -27.213 -0.128 1.00 34.78 348 PRO A N 1
ATOM 2794 C CA . PRO A 1 348 ? -9.216 -26.147 -1.124 1.00 34.78 348 PRO A CA 1
ATOM 2795 C C . PRO A 1 348 ? -10.634 -25.544 -1.158 1.00 34.78 348 PRO A C 1
ATOM 2797 O O . PRO A 1 348 ? -10.887 -24.627 -1.932 1.00 34.78 348 PRO A O 1
ATOM 2800 N N . CYS A 1 349 ? -11.571 -26.031 -0.336 1.00 30.03 349 CYS A N 1
ATOM 2801 C CA . CYS A 1 349 ? -12.963 -25.598 -0.318 1.00 30.03 349 CYS A CA 1
ATOM 2802 C C . CYS A 1 349 ? -13.168 -24.240 0.379 1.00 30.03 349 CYS A C 1
ATOM 2804 O O . CYS A 1 349 ? -14.035 -23.480 -0.037 1.00 30.03 349 CYS A O 1
ATOM 2806 N N . TRP A 1 350 ? -12.365 -23.893 1.392 1.00 34.59 350 TRP A N 1
ATOM 2807 C CA . TRP A 1 350 ? -12.558 -22.657 2.170 1.00 34.59 350 TRP A CA 1
ATOM 2808 C C . TRP A 1 350 ? -11.983 -21.421 1.471 1.00 34.59 350 TRP A C 1
ATOM 2810 O O . TRP A 1 350 ? -12.667 -20.410 1.338 1.00 34.59 350 TRP A O 1
ATOM 2820 N N . ALA A 1 351 ? -10.778 -21.538 0.908 1.00 35.88 351 ALA A N 1
ATOM 2821 C CA . ALA A 1 351 ? -10.215 -20.508 0.040 1.00 35.88 351 ALA A CA 1
ATOM 2822 C C . ALA A 1 351 ? -10.986 -20.388 -1.272 1.00 35.88 351 ALA A C 1
ATOM 2824 O O . ALA A 1 351 ? -11.218 -19.270 -1.707 1.00 35.88 351 ALA A O 1
ATOM 2825 N N . ARG A 1 352 ? -11.499 -21.498 -1.839 1.00 32.94 352 ARG A N 1
ATOM 2826 C CA . ARG A 1 352 ? -12.501 -21.404 -2.909 1.00 32.94 352 ARG A CA 1
ATOM 2827 C C . ARG A 1 352 ? -13.749 -20.687 -2.429 1.00 32.94 352 ARG A C 1
ATOM 2829 O O . ARG A 1 352 ? -14.174 -19.814 -3.140 1.00 32.94 352 ARG A O 1
ATOM 2836 N N . LYS A 1 353 ? -14.328 -20.949 -1.256 1.00 34.19 353 LYS A N 1
ATOM 2837 C CA . LYS A 1 353 ? -15.522 -20.210 -0.794 1.00 34.19 353 LYS A CA 1
ATOM 2838 C C . LYS A 1 353 ? -15.255 -18.718 -0.560 1.00 34.19 353 LYS A C 1
ATOM 2840 O O . LYS A 1 353 ? -16.113 -17.917 -0.911 1.00 34.19 353 LYS A O 1
ATOM 2845 N N . ALA A 1 354 ? -14.094 -18.336 -0.024 1.00 33.59 354 ALA A N 1
ATOM 2846 C CA . ALA A 1 354 ? -13.701 -16.933 0.129 1.00 33.59 354 ALA A CA 1
ATOM 2847 C C . ALA A 1 354 ? -13.439 -16.267 -1.235 1.00 33.59 354 ALA A C 1
ATOM 2849 O O . ALA A 1 354 ? -13.981 -15.206 -1.512 1.00 33.59 354 ALA A O 1
ATOM 2850 N N . ALA A 1 355 ? -12.706 -16.930 -2.130 1.00 34.44 355 ALA A N 1
ATOM 2851 C CA . ALA A 1 355 ? -12.401 -16.457 -3.480 1.00 34.44 355 ALA A CA 1
ATOM 2852 C C . ALA A 1 355 ? -13.599 -16.479 -4.439 1.00 34.44 355 ALA A C 1
ATOM 2854 O O . ALA A 1 355 ? -13.696 -15.631 -5.316 1.00 34.44 355 ALA A O 1
ATOM 2855 N N . VAL A 1 356 ? -14.521 -17.427 -4.265 1.00 34.59 356 VAL A N 1
ATOM 2856 C CA . VAL A 1 356 ? -15.799 -17.549 -4.981 1.00 34.59 356 VAL A CA 1
ATOM 2857 C C . VAL A 1 356 ? -16.775 -16.508 -4.451 1.00 34.59 356 VAL A C 1
ATOM 2859 O O . VAL A 1 356 ? -17.474 -15.917 -5.253 1.00 34.59 356 VAL A O 1
ATOM 2862 N N . LYS A 1 357 ? -16.801 -16.195 -3.147 1.00 37.59 357 LYS A N 1
ATOM 2863 C CA . LYS A 1 357 ? -17.594 -15.059 -2.642 1.00 37.59 357 LYS A CA 1
ATOM 2864 C C . LYS A 1 357 ? -17.046 -13.707 -3.103 1.00 37.59 357 LYS A C 1
ATOM 2866 O O . LYS A 1 357 ? -17.840 -12.848 -3.448 1.00 37.59 357 LYS A O 1
ATOM 2871 N N . ILE A 1 358 ? -15.723 -13.548 -3.160 1.00 36.16 358 ILE A N 1
ATOM 2872 C CA . ILE A 1 358 ? -15.069 -12.335 -3.681 1.00 36.16 358 ILE A CA 1
ATOM 2873 C C . ILE A 1 358 ? -15.163 -12.264 -5.221 1.00 36.16 358 ILE A C 1
ATOM 2875 O O . ILE A 1 358 ? -15.215 -11.181 -5.780 1.00 36.16 358 ILE A O 1
ATOM 2879 N N . GLY A 1 359 ? -15.210 -13.401 -5.924 1.00 29.09 359 GLY A N 1
ATOM 2880 C CA . GLY A 1 359 ? -15.251 -13.477 -7.392 1.00 29.09 359 GLY A CA 1
ATOM 2881 C C . GLY A 1 359 ? -16.640 -13.647 -8.028 1.00 29.09 359 GLY A C 1
ATOM 2882 O O . GLY A 1 359 ? -16.749 -13.529 -9.243 1.00 29.09 359 GLY A O 1
ATOM 2883 N N . HIS A 1 360 ? -17.694 -13.945 -7.257 1.00 27.20 360 HIS A N 1
ATOM 2884 C CA . HIS A 1 360 ? -19.088 -14.018 -7.740 1.00 27.20 360 HIS A CA 1
ATOM 2885 C C . HIS A 1 360 ? -19.940 -12.794 -7.393 1.00 27.20 360 HIS A C 1
ATOM 2887 O O . HIS A 1 360 ? -21.126 -12.780 -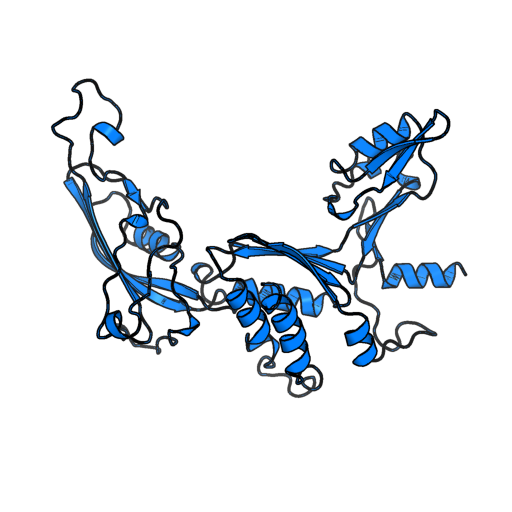7.713 1.00 27.20 360 HIS A O 1
ATOM 2893 N N . MET A 1 361 ? -19.365 -11.761 -6.784 1.00 30.42 361 MET A N 1
ATOM 2894 C CA . MET A 1 361 ? -19.991 -10.441 -6.743 1.00 30.42 361 MET A CA 1
ATOM 2895 C C . MET A 1 361 ? -19.561 -9.680 -8.004 1.00 30.42 361 MET A C 1
ATOM 2897 O O . MET A 1 361 ? -18.659 -8.856 -7.957 1.00 30.42 361 MET A O 1
ATOM 2901 N N . GLN A 1 362 ? -20.133 -10.085 -9.146 1.00 27.11 362 GLN A N 1
ATOM 2902 C CA . GLN A 1 362 ? -20.131 -9.300 -10.388 1.00 27.11 362 GLN A CA 1
ATOM 2903 C C . GLN A 1 362 ? -21.129 -8.150 -10.298 1.00 27.11 362 GLN A C 1
ATOM 2905 O O . GLN A 1 362 ? -22.198 -8.362 -9.673 1.00 27.11 362 GLN A O 1
#

Sequence (362 aa):
MAAKRRTEEMRDRVVLGEFGVRNVHTTDFPGNYPGYDDAWDQLRFEEGFRVDVVREEDDVLEFDMVGIDAAIANAFRRILLAEVPTMAVEKVFVYNNTSIVQDEILAHRLGLIPIRADPRLFEYRNQGDEEGTEIDTLQFQLKIKCSRNPQAAKESSDPNELYFNHKVYSKHMTWVPLGNQTDLFPDADFRPVHDDILIAQLRPGQEIDVLMHCVKGIGKDHAKFSPVATASYRLLPDITLLQPIEDEAAELLQKCFSPGVIEIQNIKGKKVARVANARLDTFSREVFRHEGLKNLVRLARVRNHYICNLQFMGPVSTGAVSWYFSHSPAIWKPVRGSRRQAILITSPCWARKAAVKIGHMQ

InterPro domains:
  IPR001514 DNA-directed RNA polymerase, 30-40kDa subunit, conserved site [PS00446] (74-114)
  IPR011262 DNA-directed RNA polymerase, insert domain [PF01000] (103-224)
  IPR011263 DNA-directed RNA polymerase, RpoA/D/Rpb3-type [SM00662] (60-348)
  IPR022842 DNA-directed RNA polymerase subunit Rpo3/Rpb3/RPAC1 [MF_00320] (50-335)
  IPR033901 DNA-directed RNA polymerases I and III subunit AC40 [cd07032] (49-322)
  IPR036603 RNA polymerase, RBP11-like subunit [G3DSA:3.30.1360.10] (51-314)
  IPR036603 RNA polymerase, RBP11-like subunit [SSF55257] (47-315)
  IPR036643 DNA-directed RNA polymerase, insert domain superfamily [G3DSA:2.170.120.12] (86-223)
  IPR036643 DNA-directed RNA polymerase, insert domain superfamily [SSF56553] (85-227)
  IPR050518 Archaeal Rpo3/Eukaryotic RPB3 RNA Polymerase Subunit [PTHR11800] (2-314)

Foldseek 3Di:
DVVVVVVCCLAWWFFDAPVDIHSPDHQLDPPSDPPDDSPDDPVVQVVFWDKAWDDDDQFKTKIKTFSDAPVLLVLVQCCLQWVDKFKFWDDKDWPDFPAPQDPVLLSVLRRLFGKPDDQVQADADDPPDDPDALRFKWKKKQKDAKAFDPPADPPDPDCVRGIDPQWGWQLSIDTDHGDCNCVVCVPDPIGGQDGGHTRGGGDHPGITIMMTIIGMDTCNVPSSGNQFPHKDKDFQKDKDFQDKQKDPRQVVVCVQWDPPQWDWDQDPNITTIDGGGSRRTPPPVSLVVDPVRSVGMIIIGGRRMMTIMTGGPHRDPLLNVLCSLLPRVPSQDPDPDDPDPNDPPPDSVVSCVVSVVSVVPD

pLDDT: mean 84.59, std 19.45, range [24.84, 98.0]

=== Feature glossary ===
A reading guide for the features in this record.

Start from the sequence.

  · Sequence gives the chain of amino acids in standard one-letter code (A=alanine, C=cysteine, …, Y=tyrosine), read N→C. It is the only feature that is directly encoded by the gene; all structural features are derived from the folded form of this sequence.

Fold it, and you get atomic coordinates and the backbone conformation that goes with them.

  · Structure coordinates are given as an mmCIF _atom_site loop: one row per atom with element, residue name, chain id, sequence number, and x/y/z position in Å. Only the four main-chain atoms per residue are included here; side chains are omitted to keep the record compact.

  · Backbone dihedral angles. Every residue except chain termini has a φ (preceding-C → N → Cα → C) and a ψ (N → Cα → C → next-N). They are reported in degrees following the IUPAC sign convention. Secondary structure is essentially a statement about which (φ, ψ) basin each residue occupies.

  · Eight-state secondary structure (DSSP): H is the canonical α-helix, G the tighter 3₁₀-helix, I the wider π-helix; E/B are β-structure, T and S are turns and bends, and '-' is everything else. DSSP derives these from the pattern of main-chain N–H···O=C hydrogen bonds, not from the sequence.

  · SS3 is a coarse helix/strand/coil call (letters a/b/c) made by the P-SEA algorithm from inter-Cα distances and dihedrals. It is less detailed than DSSP but needs only Cα positions.

Summarize the fold with a handful of shape descriptors and a per-residue structural alphabet.

  · Radius of gyration (Rg) is the root-mean-square distance of Cα atoms from their centroid — a single number for overall size and compactness. A globular domain of N residues has Rg ≈ 2.2·N^0.38 Å; an extended or disordered chain has a much larger Rg. The Cα contact count is the number of residue pairs whose Cα atoms are within 8 Å and are more than four positions apart in sequence — a standard proxy for tertiary packing density. The bounding box is the smallest axis-aligned box enclosing all Cα atoms.

  · 3Di is Foldseek's structural alphabet. Each residue is assigned one of twenty discrete states based on how its Cα sits relative to its spatial (not sequential) neighbors. Aligning 3Di strings finds structural homologs roughly as well as full 3D superposition, but orders of magnitude faster.

  · Solvent-accessible surface area (SASA) is the area in Å² traced out by the centre of a 1.4 Å probe sphere (a water molecule) rolled over the protein's van der Waals surface (Shrake–Rupley / Lee–Richards construction). Buried residues have near-zero SASA; fully exposed residues can exceed 200 Å². The total SASA scales roughly with the number of surface residues.

Ask how reliable the model is.

  · For AlphaFold models, the B-factor field carries pLDDT — the model's own estimate of local accuracy on a 0–100 scale. Regions with pLDDT<50 should be treated as essentially unmodeled; they often correspond to intrinsically disordered segments.

  · For experimental (PDB) structures, the B-factor (temperature factor) quantifies the positional spread of each atom in the crystal — a combination of thermal vibration and static disorder — in units of Å². High B-factors mark flexible loops or poorly resolved regions; low B-factors mark the rigid, well-ordered core.

  · Predicted Aligned Error (PAE) is an AlphaFold confidence matrix: entry (i, j) is the expected error in the position of residue j, in ångströms, when the prediction is superimposed on the true structure at residue i. Low PAE within a block of residues means that block is internally rigid and well-predicted; high PAE between two blocks means their relative placement is uncertain even if each block individually is confident.

Place it in context: what it resembles, what it is annotated as, and how it looks.

  · Structural nearest neighbors (via Foldseek easy-search vs the PDB). Reported per hit: target PDB id, E-value, and alignment TM-score. A TM-score above ~0.5 is the conventional threshold for 'same fold'.

  · Functional annotations link the protein to curated databases. InterPro entries identify conserved domains and families by matching the sequence against member-database signatures (Pfam, PROSITE, CDD, …). Gene Ontology (GO) terms describe molecular function, biological process, and cellular component in a controlled vocabulary. CATH places the structure in a hierarchical fold classification (Class/Architecture/Topology/Homologous-superfamily). The organism is the source species.

  · The contact map is a binary N×N matrix image: pixel (i, j) is dark where Cα_i and Cα_j are within 8 Å and |i−j|>4. Because the |i−j|>4 filter removes local helical contacts, off-diagonal stripes parallel to the main diagonal indicate parallel β-sheets; stripes perpendicular to it indicate antiparallel β-sheets. The Ramachandran plot scatters every residue's (φ, ψ) pair against the sterically allowed regions. The PAE heatmap renders the predicted-aligned-error matrix.

  · Six rendered views show the 3D structure from the faces of a cube — i.e. along ±x, ±y, ±z. Rendering representation is drawn randomly per protein from cartoon (secondary-structure ribbons), sticks (backbone bonds), or molecular surface; coloring is either N→C rainbow (blue at the N-terminus through red at the C-terminus) or one color per chain.